Protein AF-A0A1J1H9B0-F1 (afdb_monomer)

pLDDT: mean 75.21, std 21.39, range [29.62, 98.44]

Radius of gyration: 71.8 Å; Cα contacts (8 Å, |Δi|>4): 19; chains: 1; bounding box: 186×81×230 Å

Organism: Plasmodium relictum (NCBI:txid85471)

Foldseek 3Di:
DDDDDDDPPPPVPPVVVVVVVVVVVVVVVVVVVVVVVVVVVVVVVVVVVVVVVVVVVVVVVVVVVVVVVVVVVVVVVVVVVVVVVVVVVVVVVVVVVVVVVVVVVVVVVVVVVVVVVVVVVVVVVVVVVVVVVVVVVVVVVVVVVVVVVVVVVVVVVVVVVVVVVVVVVVVVVVVVVVVVVPPDDDDDDDDDDDDDDDDPPPVVVVVVVVVVVVVVVVVVVVVVVVVVVVVVVVVVVVVVVVVVVVVVVVVVVVVVVVVVVVVVVVVVVVVVVVVVVVVVLVVLLVVCCVPVVVVLPDPVPVVDDSVRVSVVVSVVVPDPVVVVVCCCPVVVPDPPDDDDDDDDDDDDDDDDDDDDDDDDDD

Mean predicted aligned error: 23.8 Å

Sequence (362 aa):
MIIEEEEKKNIANVENETLSCRNMINETLLNDNLDKLKENNDNVQKCFESLNNTIENMNIHINSILKDNEEKYILAFNTYMYDVQKEIRILKKILKEERIKELKDEKMKKLQKELKWYINECLRLDKISQYLKKEAEKWKRNSELMKNHMLFLEKKLSKTFEKVIEKQYIKKEEEKKTIEYKSKDNKKDISNEKKDVEKIEKEDEKKVENKLKDKEKKDNLYNKMNLKINDLEKKLKKQININSSLQERLTKHYIEKSKYEKLFIDCSKQIKKDIEKQKMINDKERYIEKNFSLLLNESELSYFTKEDKKKLLITFFSSTDLIEHMKNNIFNKEKMSFDINNKNSYTRINYQRKSDISPFIL

Secondary structure (DSSP, 8-state):
------SSSSSSSHHHHHHHHHHHHHHHHHHHHHHHHHHHHHHHHHHHHHHHHHHHHHHHHHHHHHHHHHHHHHHHHHHHHHHHHHHHHHHHHHHHHHHHHHHHHHHHHHHHHHHHHHHHHHHHHHHHHHHHHHHHHHHHHHHHHHHHHHHHHHHHHHHHHHHHHHHHHHHHHHHHHHHHTTSS-----------------SSHHHHHHHHHHHHHHHHHHHHHHHHHHHHHHHHHHHHHHHHHHHHHHHHHHHHHHHHHHHHHHHHHHHHHHHHHHHHHHHHHHHHHHHHSHHHHT-GGGTTS-HHHHHHHHHHHHH-HHHHHHHHHHHSSS-----------------------------

Structure (mmCIF, N/CA/C/O backbone):
data_AF-A0A1J1H9B0-F1
#
_entry.id   AF-A0A1J1H9B0-F1
#
loop_
_atom_site.group_PDB
_atom_site.id
_atom_site.type_symbol
_atom_site.label_atom_id
_atom_site.label_alt_id
_atom_site.label_comp_id
_atom_site.label_asym_id
_atom_site.label_entity_id
_atom_site.label_seq_id
_atom_site.pdbx_PDB_ins_code
_atom_site.Cartn_x
_atom_site.Cartn_y
_atom_site.Cartn_z
_atom_site.occupancy
_atom_site.B_iso_or_equiv
_atom_site.auth_seq_id
_atom_site.auth_comp_id
_atom_site.auth_asym_id
_atom_site.auth_atom_id
_atom_site.pdbx_PDB_model_num
ATOM 1 N N . MET A 1 1 ? -107.208 15.805 132.206 1.00 35.53 1 MET A N 1
ATOM 2 C CA . MET A 1 1 ? -107.896 14.804 131.370 1.00 35.53 1 MET A CA 1
ATOM 3 C C . MET A 1 1 ? -107.885 15.360 129.949 1.00 35.53 1 MET A C 1
ATOM 5 O O . MET A 1 1 ? -108.656 16.272 129.714 1.00 35.53 1 MET A O 1
ATOM 9 N N . ILE A 1 2 ? -106.937 14.871 129.123 1.00 43.50 2 ILE A N 1
ATOM 10 C CA . ILE A 1 2 ? -106.845 14.881 127.636 1.00 43.50 2 ILE A CA 1
ATOM 11 C C . ILE A 1 2 ? -106.946 16.287 126.983 1.00 43.50 2 ILE A C 1
ATOM 13 O O . ILE A 1 2 ? -107.957 16.954 127.130 1.00 43.50 2 ILE A O 1
ATOM 17 N N . ILE A 1 3 ? -105.924 16.853 126.325 1.00 42.19 3 ILE A N 1
ATOM 18 C CA . ILE A 1 3 ? -105.387 16.480 125.000 1.00 42.19 3 ILE A CA 1
ATOM 19 C C . ILE A 1 3 ? -103.911 16.926 124.893 1.00 42.19 3 ILE A C 1
ATOM 21 O O . ILE A 1 3 ? -103.597 18.108 125.035 1.00 42.19 3 ILE A O 1
ATOM 25 N N . GLU A 1 4 ? -103.035 15.956 124.627 1.00 46.28 4 GLU A N 1
ATOM 26 C CA . GLU A 1 4 ? -101.715 16.108 124.007 1.00 46.28 4 GLU A CA 1
ATOM 27 C C . GLU A 1 4 ? -101.855 15.956 122.470 1.00 46.28 4 GLU A C 1
ATOM 29 O O . GLU A 1 4 ? -102.829 15.383 121.988 1.00 46.28 4 GLU A O 1
ATOM 34 N N . GLU A 1 5 ? -100.805 16.347 121.734 1.00 49.09 5 GLU A N 1
ATOM 35 C CA . GLU A 1 5 ? -100.208 15.481 120.692 1.00 49.09 5 GLU A CA 1
ATOM 36 C C . GLU A 1 5 ? -100.484 15.620 119.169 1.00 49.09 5 GLU A C 1
ATOM 38 O O . GLU A 1 5 ? -100.362 14.617 118.475 1.00 49.09 5 GLU A O 1
ATOM 43 N N . GLU A 1 6 ? -100.673 16.807 118.556 1.00 47.72 6 GLU A N 1
ATOM 44 C CA . GLU A 1 6 ? -100.730 16.853 117.060 1.00 47.72 6 GLU A CA 1
ATOM 45 C C . GLU A 1 6 ? -99.860 17.851 116.263 1.00 47.72 6 GLU A C 1
ATOM 47 O O . GLU A 1 6 ? -99.828 17.751 115.039 1.00 47.72 6 GLU A O 1
ATOM 52 N N . GLU A 1 7 ? -99.026 18.717 116.850 1.00 47.69 7 GLU A N 1
ATOM 53 C CA . GLU A 1 7 ? -98.305 19.728 116.031 1.00 47.69 7 GLU A CA 1
ATOM 54 C C . GLU A 1 7 ? -96.816 19.462 115.719 1.00 47.69 7 GLU A C 1
ATOM 56 O O . GLU A 1 7 ? -96.161 20.282 115.078 1.00 47.69 7 GLU A O 1
ATOM 61 N N . LYS A 1 8 ? -96.243 18.303 116.077 1.00 51.00 8 LYS A N 1
ATOM 62 C CA . LYS A 1 8 ? -94.803 18.020 115.844 1.00 51.00 8 LYS A CA 1
ATOM 63 C C . LYS A 1 8 ? -94.464 17.114 114.651 1.00 51.00 8 LYS A C 1
ATOM 65 O O . LYS A 1 8 ? -93.325 16.667 114.546 1.00 51.00 8 LYS A O 1
ATOM 70 N N . LYS A 1 9 ? -95.395 16.863 113.723 1.00 50.28 9 LYS A N 1
ATOM 71 C CA . LYS A 1 9 ? -95.159 15.949 112.580 1.00 50.28 9 LYS A CA 1
ATOM 72 C C . LYS A 1 9 ? -94.925 16.592 111.208 1.00 50.28 9 LYS A C 1
ATOM 74 O O . LYS A 1 9 ? -94.525 15.875 110.300 1.00 50.28 9 LYS A O 1
ATOM 79 N N . ASN A 1 10 ? -95.077 17.908 111.045 1.00 45.88 10 ASN A N 1
ATOM 80 C CA . ASN A 1 10 ? -95.050 18.532 109.708 1.00 45.88 10 ASN A CA 1
ATOM 81 C C . ASN A 1 10 ? -93.790 19.336 109.341 1.00 45.88 10 ASN A C 1
ATOM 83 O O . ASN A 1 10 ? -93.739 19.893 108.250 1.00 45.88 10 ASN A O 1
ATOM 87 N N . ILE A 1 11 ? -92.749 19.368 110.181 1.00 48.91 11 ILE A N 1
ATOM 88 C CA . ILE A 1 11 ? -91.502 20.104 109.867 1.00 48.91 11 ILE A CA 1
ATOM 89 C C . ILE A 1 11 ? -90.377 19.172 109.365 1.00 48.91 11 ILE A C 1
ATOM 91 O O . ILE A 1 11 ? -89.456 19.623 108.696 1.00 48.91 11 ILE A O 1
ATOM 95 N N . ALA A 1 12 ? -90.481 17.853 109.560 1.00 46.62 12 ALA A N 1
ATOM 96 C CA . ALA A 1 12 ? -89.438 16.900 109.149 1.00 46.62 12 ALA A CA 1
ATOM 97 C C . ALA A 1 12 ? -89.504 16.443 107.671 1.00 46.62 12 ALA A C 1
ATOM 99 O O . ALA A 1 12 ? -88.605 15.738 107.216 1.00 46.62 12 ALA A O 1
ATOM 100 N N . ASN A 1 13 ? -90.537 16.830 106.911 1.00 46.66 13 ASN A N 1
ATOM 101 C CA . ASN A 1 13 ? -90.728 16.358 105.529 1.00 46.66 13 ASN A CA 1
ATOM 102 C C . ASN A 1 13 ? -90.267 17.336 104.433 1.00 46.66 13 ASN A C 1
ATOM 104 O O . ASN A 1 13 ? -90.126 16.917 103.291 1.00 46.66 13 ASN A O 1
ATOM 108 N N . VAL A 1 14 ? -89.982 18.605 104.745 1.00 50.03 14 VAL A N 1
ATOM 109 C CA . VAL A 1 14 ? -89.624 19.612 103.718 1.00 50.03 14 VAL A CA 1
ATOM 110 C C . VAL A 1 14 ? -88.104 19.707 103.479 1.00 50.03 14 VAL A C 1
ATOM 112 O O . VAL A 1 14 ? -87.658 20.033 102.377 1.00 50.03 14 VAL A O 1
ATOM 115 N N . GLU A 1 15 ? -87.278 19.344 104.463 1.00 48.69 15 GLU A N 1
ATOM 116 C CA . GLU A 1 15 ? -85.810 19.352 104.315 1.00 48.69 15 GLU A CA 1
ATOM 117 C C . GLU A 1 15 ? -85.267 18.112 103.575 1.00 48.69 15 GLU A C 1
ATOM 119 O O . GLU A 1 15 ? -84.218 18.181 102.937 1.00 48.69 15 GLU A O 1
ATOM 124 N N . ASN A 1 16 ? -86.004 16.995 103.564 1.00 48.97 16 ASN A N 1
ATOM 125 C CA . ASN A 1 16 ? -85.558 15.760 102.904 1.00 48.97 16 ASN A CA 1
ATOM 126 C C . ASN A 1 16 ? -85.844 15.725 101.390 1.00 48.97 16 ASN A C 1
ATOM 128 O O . ASN A 1 16 ? -85.074 15.125 100.638 1.00 48.97 16 ASN A O 1
ATOM 132 N N . GLU A 1 17 ? -86.883 16.410 100.904 1.00 47.84 17 GLU A N 1
ATOM 133 C CA . GLU A 1 17 ? -87.171 16.491 99.460 1.00 47.84 17 GLU A CA 1
ATOM 134 C C . GLU A 1 17 ? -86.257 17.495 98.735 1.00 47.84 17 GLU A C 1
ATOM 136 O O . GLU A 1 17 ? -85.864 17.281 97.586 1.00 47.84 17 GLU A O 1
ATOM 141 N N . THR A 1 18 ? -85.822 18.558 99.420 1.00 47.72 18 THR A N 1
ATOM 142 C CA . THR A 1 18 ? -84.914 19.567 98.847 1.00 47.72 18 THR A CA 1
ATOM 143 C C . THR A 1 18 ? -83.454 19.101 98.773 1.00 47.72 18 THR A C 1
ATOM 145 O O . THR A 1 18 ? -82.727 19.532 97.874 1.00 47.72 18 THR A O 1
ATOM 148 N N . LEU A 1 19 ? -83.023 18.170 99.633 1.00 49.56 19 LEU A N 1
ATOM 149 C CA . LEU A 1 19 ? -81.716 17.502 99.528 1.00 49.56 19 LEU A CA 1
ATOM 150 C C . LEU A 1 19 ? -81.695 16.367 98.488 1.00 49.56 19 LEU A C 1
ATOM 152 O O . LEU A 1 19 ? -80.672 16.161 97.836 1.00 49.56 19 LEU A O 1
ATOM 156 N N . SER A 1 20 ? -82.815 15.672 98.273 1.00 47.12 20 SER A N 1
ATOM 157 C CA . SER A 1 20 ? -82.909 14.583 97.288 1.00 47.12 20 SER A CA 1
ATOM 158 C C . SER A 1 20 ? -82.844 15.096 95.839 1.00 47.12 20 SER A C 1
ATOM 160 O O . SER A 1 20 ? -82.040 14.615 95.038 1.00 47.12 20 SER A O 1
ATOM 162 N N . CYS A 1 21 ? -83.586 16.162 95.520 1.00 45.78 21 CYS A N 1
ATOM 163 C CA . CYS A 1 21 ? -83.588 16.753 94.177 1.00 45.78 21 CYS A CA 1
ATOM 164 C C . CYS A 1 21 ? -82.265 17.458 93.820 1.00 45.78 21 CYS A C 1
ATOM 166 O O . CYS A 1 21 ? -81.874 17.494 92.655 1.00 45.78 21 CYS A O 1
ATOM 168 N N . ARG A 1 22 ? -81.535 17.994 94.809 1.00 46.97 22 ARG A N 1
ATOM 169 C CA . ARG A 1 22 ? -80.250 18.683 94.586 1.00 46.97 22 ARG A CA 1
ATOM 170 C C . ARG A 1 22 ? -79.092 17.710 94.339 1.00 46.97 22 ARG A C 1
ATOM 172 O O . ARG A 1 22 ? -78.179 18.041 93.586 1.00 46.97 22 ARG A O 1
ATOM 179 N N . ASN A 1 23 ? -79.154 16.510 94.913 1.00 52.06 23 ASN A N 1
ATOM 180 C CA . ASN A 1 23 ? -78.160 15.460 94.686 1.00 52.06 23 ASN A CA 1
ATOM 181 C C . ASN A 1 23 ? -78.341 14.780 93.319 1.00 52.06 23 ASN A C 1
ATOM 183 O O . ASN A 1 23 ? -77.349 14.571 92.626 1.00 52.06 23 ASN A O 1
ATOM 187 N N . MET A 1 24 ? -79.584 14.558 92.870 1.00 52.78 24 MET A N 1
ATOM 188 C CA . MET A 1 24 ? -79.844 13.997 91.536 1.00 52.78 24 MET A CA 1
ATOM 189 C C . MET A 1 24 ? -79.425 14.930 90.392 1.00 52.78 24 MET A C 1
ATOM 191 O O . MET A 1 24 ? -78.823 14.467 89.428 1.00 52.78 24 MET A O 1
ATOM 195 N N . ILE A 1 25 ? -79.670 16.243 90.506 1.00 55.28 25 ILE A N 1
ATOM 196 C CA . ILE A 1 25 ? -79.270 17.219 89.473 1.00 55.28 25 ILE A CA 1
ATOM 197 C C . ILE A 1 25 ? -77.739 17.291 89.347 1.00 55.28 25 ILE A C 1
ATOM 199 O O . ILE A 1 25 ? -77.213 17.343 88.234 1.00 55.28 25 ILE A O 1
ATOM 203 N N . ASN A 1 26 ? -77.017 17.243 90.470 1.00 54.66 26 ASN A N 1
ATOM 204 C CA . ASN A 1 26 ? -75.555 17.284 90.476 1.00 54.66 26 ASN A CA 1
ATOM 205 C C . ASN A 1 26 ? -74.923 15.994 89.925 1.00 54.66 26 ASN A C 1
ATOM 207 O O . ASN A 1 26 ? -73.924 16.090 89.218 1.00 54.66 26 ASN A O 1
ATOM 211 N N . GLU A 1 27 ? -75.506 14.816 90.173 1.00 56.44 27 GLU A N 1
ATOM 212 C CA . GLU A 1 27 ? -75.049 13.548 89.578 1.00 56.44 27 GLU A CA 1
ATOM 213 C C . GLU A 1 27 ? -75.302 13.481 88.066 1.00 56.44 27 GLU A C 1
ATOM 215 O O . GLU A 1 27 ? -74.411 13.068 87.325 1.00 56.44 27 GLU A O 1
ATOM 220 N N . THR A 1 28 ? -76.456 13.951 87.575 1.00 58.38 28 THR A N 1
ATOM 221 C CA . THR A 1 28 ? -76.720 14.020 86.124 1.00 58.38 28 THR A CA 1
ATOM 222 C C . THR A 1 28 ? -75.813 15.021 85.411 1.00 58.38 28 THR A C 1
ATOM 224 O O . THR A 1 28 ? -75.298 14.721 84.338 1.00 58.38 28 THR A O 1
ATOM 227 N N . LEU A 1 29 ? -75.541 16.183 86.020 1.00 57.56 29 LEU A N 1
ATOM 228 C CA . LEU A 1 29 ? -74.645 17.186 85.439 1.00 57.56 29 LEU A CA 1
ATOM 229 C C . LEU A 1 29 ? -73.176 16.727 85.475 1.00 57.56 29 LEU A C 1
ATOM 231 O O . LEU A 1 29 ? -72.400 17.066 84.584 1.00 57.56 29 LEU A O 1
ATOM 235 N N . LEU A 1 30 ? -72.777 15.957 86.493 1.00 58.28 30 LEU A N 1
ATOM 236 C CA . LEU A 1 30 ? -71.458 15.323 86.558 1.00 58.28 30 LEU A CA 1
ATOM 237 C C . LEU A 1 30 ? -71.315 14.207 85.520 1.00 58.28 30 LEU A C 1
ATOM 239 O O . LEU A 1 30 ? -70.280 14.162 84.864 1.00 58.28 30 LEU A O 1
ATOM 243 N N . ASN A 1 31 ? -72.338 13.371 85.315 1.00 60.00 31 ASN A N 1
ATOM 244 C CA . ASN A 1 31 ? -72.320 12.319 84.292 1.00 60.00 31 ASN A CA 1
ATOM 245 C C . ASN A 1 31 ? -72.290 12.880 82.864 1.00 60.00 31 ASN A C 1
ATOM 247 O O . ASN A 1 31 ? -71.448 12.454 82.081 1.00 60.00 31 ASN A O 1
ATOM 251 N N . ASP A 1 32 ? -73.099 13.895 82.542 1.00 60.62 32 ASP A N 1
ATOM 252 C CA . ASP A 1 32 ? -73.071 14.541 81.218 1.00 60.62 32 ASP A CA 1
ATOM 253 C C . ASP A 1 32 ? -71.724 15.228 80.929 1.00 60.62 32 ASP A C 1
ATOM 255 O O . ASP A 1 32 ? -71.251 15.261 79.790 1.00 60.62 32 ASP A O 1
ATOM 259 N N . ASN A 1 33 ? -71.073 15.781 81.959 1.00 63.44 33 ASN A N 1
ATOM 260 C CA . ASN A 1 33 ? -69.726 16.336 81.829 1.00 63.44 33 ASN A CA 1
ATOM 261 C C . ASN A 1 33 ? -68.655 15.241 81.718 1.00 63.44 33 ASN A C 1
ATOM 263 O O . ASN A 1 33 ? -67.678 15.430 80.993 1.00 63.44 33 ASN A O 1
ATOM 267 N N . LEU A 1 34 ? -68.833 14.103 82.394 1.00 64.00 34 LEU A N 1
ATOM 268 C CA . LEU A 1 34 ? -67.929 12.954 82.333 1.00 64.00 34 LEU A CA 1
ATOM 269 C C . LEU A 1 34 ? -67.988 12.262 80.965 1.00 64.00 34 LEU A C 1
ATOM 271 O O . LEU A 1 34 ? -66.949 11.877 80.433 1.00 64.00 34 LEU A O 1
ATOM 275 N N . ASP A 1 35 ? -69.175 12.153 80.371 1.00 66.94 35 ASP A N 1
ATOM 276 C CA . ASP A 1 35 ? -69.364 11.548 79.053 1.00 66.94 35 ASP A CA 1
ATOM 277 C C . ASP A 1 35 ? -68.879 12.472 77.925 1.00 66.94 35 ASP A C 1
ATOM 279 O O . ASP A 1 35 ? -68.196 12.005 77.015 1.00 66.94 35 ASP A O 1
ATOM 283 N N . LYS A 1 36 ? -69.054 13.797 78.044 1.00 71.12 36 LYS A N 1
ATOM 284 C CA . LYS A 1 36 ? -68.384 14.770 77.154 1.00 71.12 36 LYS A CA 1
ATOM 285 C C . LYS A 1 36 ? -66.861 14.757 77.297 1.00 71.12 36 LYS A C 1
ATOM 287 O O . LYS A 1 36 ? -66.147 14.929 76.311 1.00 71.12 36 LYS A O 1
ATOM 292 N N . LEU A 1 37 ? -66.340 14.570 78.512 1.00 65.88 37 LEU A N 1
ATOM 293 C CA . LEU A 1 37 ? -64.903 14.404 78.752 1.00 65.88 37 LEU A CA 1
ATOM 294 C C . LEU A 1 37 ? -64.373 13.124 78.101 1.00 65.88 37 LEU A C 1
ATOM 296 O O . LEU A 1 37 ? -63.295 13.168 77.516 1.00 65.88 37 LEU A O 1
ATOM 300 N N . LYS A 1 38 ? -65.127 12.020 78.149 1.00 71.69 38 LYS A N 1
ATOM 301 C CA . LYS A 1 38 ? -64.785 10.772 77.452 1.00 71.69 38 LYS A CA 1
ATOM 302 C C . LYS A 1 38 ? -64.837 10.923 75.935 1.00 71.69 38 LYS A C 1
ATOM 304 O O . LYS A 1 38 ? -63.863 10.563 75.294 1.00 71.69 38 LYS A O 1
ATOM 309 N N . GLU A 1 39 ? -65.880 11.529 75.365 1.00 72.06 39 GLU A N 1
ATOM 310 C CA . GLU A 1 39 ? -65.947 11.790 73.916 1.00 72.06 39 GLU A CA 1
ATOM 311 C C . GLU A 1 39 ? -64.808 12.696 73.435 1.00 72.06 39 GLU A C 1
ATOM 313 O O . GLU A 1 39 ? -64.211 12.457 72.385 1.00 72.06 39 GLU A O 1
ATOM 318 N N . ASN A 1 40 ? -64.464 13.727 74.211 1.00 74.44 40 ASN A N 1
ATOM 319 C CA . ASN A 1 40 ? -63.318 14.579 73.909 1.00 74.44 40 ASN A CA 1
ATOM 320 C C . ASN A 1 40 ? -62.002 13.802 74.003 1.00 74.44 40 ASN A C 1
ATOM 322 O O . ASN A 1 40 ? -61.131 13.987 73.158 1.00 74.44 40 ASN A O 1
ATOM 326 N N . ASN A 1 41 ? -61.865 12.914 74.987 1.00 76.69 41 ASN A N 1
ATOM 327 C CA . ASN A 1 41 ? -60.685 12.071 75.136 1.00 76.69 41 ASN A CA 1
ATOM 328 C C . ASN A 1 41 ? -60.573 11.040 73.998 1.00 76.69 41 ASN A C 1
ATOM 330 O O . ASN A 1 41 ? -59.496 10.865 73.443 1.00 76.69 41 ASN A O 1
ATOM 334 N N . ASP A 1 42 ? -61.683 10.447 73.562 1.00 78.31 42 ASP A N 1
ATOM 335 C CA . ASP A 1 42 ? -61.742 9.527 72.421 1.00 78.31 42 ASP A CA 1
ATOM 336 C C . ASP A 1 42 ? -61.444 10.240 71.095 1.00 78.31 42 ASP A C 1
ATOM 338 O O . ASP A 1 42 ? -60.786 9.688 70.213 1.00 78.31 42 ASP A O 1
ATOM 342 N N . ASN A 1 43 ? -61.887 11.490 70.941 1.00 81.50 43 ASN A N 1
ATOM 343 C CA . ASN A 1 43 ? -61.543 12.318 69.784 1.00 81.50 43 ASN A CA 1
ATOM 344 C C . ASN A 1 43 ? -60.062 12.708 69.784 1.00 81.50 43 ASN A C 1
ATOM 346 O O . ASN A 1 43 ? -59.427 12.691 68.730 1.00 81.50 43 ASN A O 1
ATOM 350 N N . VAL A 1 44 ? -59.491 13.012 70.954 1.00 81.38 44 VAL A N 1
ATOM 351 C CA . VAL A 1 44 ? -58.047 13.232 71.109 1.00 81.38 44 VAL A CA 1
ATOM 352 C C . VAL A 1 44 ? -57.281 11.952 70.779 1.00 81.38 44 VAL A C 1
ATOM 354 O O . VAL A 1 44 ? -56.326 12.021 70.010 1.00 81.38 44 VAL A O 1
ATOM 357 N N . GLN A 1 45 ? -57.734 10.792 71.256 1.00 82.62 45 GLN A N 1
ATOM 358 C CA . GLN A 1 45 ? -57.133 9.488 70.977 1.00 82.62 45 GLN A CA 1
ATOM 359 C C . GLN A 1 45 ? -57.159 9.161 69.475 1.00 82.62 45 GLN A C 1
ATOM 361 O O . GLN A 1 45 ? -56.126 8.815 68.910 1.00 82.62 45 GLN A O 1
ATOM 366 N N . LYS A 1 46 ? -58.294 9.368 68.794 1.00 85.00 46 LYS A N 1
ATOM 367 C CA . LYS A 1 46 ? -58.421 9.198 67.333 1.00 85.00 46 LYS A CA 1
ATOM 368 C C . LYS A 1 46 ? -57.551 10.177 66.550 1.00 85.00 46 LYS A C 1
ATOM 370 O O . LYS A 1 46 ? -56.958 9.800 65.541 1.00 85.00 46 LYS A O 1
ATOM 375 N N . CYS A 1 47 ? -57.456 11.432 66.993 1.00 82.19 47 CYS A N 1
ATOM 376 C CA . CYS A 1 47 ? -56.528 12.404 66.411 1.00 82.19 47 CYS A CA 1
ATOM 377 C C . CYS A 1 47 ? -55.073 11.962 66.595 1.00 82.19 47 CYS A C 1
ATOM 379 O O . CYS A 1 47 ? -54.278 12.100 65.668 1.00 82.19 47 CYS A O 1
ATOM 381 N N . PHE A 1 48 ? -54.732 11.399 67.754 1.00 82.31 48 PHE A N 1
ATOM 382 C CA . PHE A 1 48 ? -53.396 10.889 68.046 1.00 82.31 48 PHE A CA 1
ATOM 383 C C . PHE A 1 48 ? -53.064 9.644 67.214 1.00 82.31 48 PHE A C 1
ATOM 385 O O . PHE A 1 48 ? -51.973 9.548 66.662 1.00 82.31 48 PHE A O 1
ATOM 392 N N . GLU A 1 49 ? -54.015 8.725 67.048 1.00 86.81 49 GLU A N 1
ATOM 393 C CA . GLU A 1 49 ? -53.897 7.557 66.168 1.00 86.81 49 GLU A CA 1
ATOM 394 C C . GLU A 1 49 ? -53.789 7.960 64.699 1.00 86.81 49 GLU A C 1
ATOM 396 O O . GLU A 1 49 ? -52.949 7.431 63.978 1.00 86.81 49 GLU A O 1
ATOM 401 N N . SER A 1 50 ? -54.581 8.933 64.248 1.00 85.12 50 SER A N 1
ATOM 402 C CA . SER A 1 50 ? -54.490 9.475 62.890 1.00 85.12 50 SER A CA 1
ATOM 403 C C . SER A 1 50 ? -53.138 10.149 62.649 1.00 85.12 50 SER A C 1
ATOM 405 O O . SER A 1 50 ? -52.503 9.913 61.621 1.00 85.12 50 SER A O 1
ATOM 407 N N . LEU A 1 51 ? -52.643 10.927 63.616 1.00 86.94 51 LEU A N 1
ATOM 408 C CA . LEU A 1 51 ? -51.321 11.544 63.550 1.00 86.94 51 LEU A CA 1
ATOM 409 C C . LEU A 1 51 ? -50.213 10.486 63.522 1.00 86.94 51 LEU A C 1
ATOM 411 O O . LEU A 1 51 ? -49.349 10.558 62.654 1.00 86.94 51 LEU A O 1
ATOM 415 N N . ASN A 1 52 ? -50.258 9.484 64.401 1.00 87.12 52 ASN A N 1
ATOM 416 C CA . ASN A 1 52 ? -49.283 8.392 64.412 1.00 87.12 52 ASN A CA 1
ATOM 417 C C . ASN A 1 52 ? -49.315 7.584 63.114 1.00 87.12 52 ASN A C 1
ATOM 419 O O . ASN A 1 52 ? -48.261 7.354 62.530 1.00 87.12 52 ASN A O 1
ATOM 423 N N . ASN A 1 53 ? -50.499 7.255 62.594 1.00 88.19 53 ASN A N 1
ATOM 424 C CA . ASN A 1 53 ? -50.642 6.609 61.289 1.00 88.19 53 ASN A CA 1
ATOM 425 C C . ASN A 1 53 ? -50.075 7.483 60.166 1.00 88.19 53 ASN A C 1
ATOM 427 O O . ASN A 1 53 ? -49.447 6.980 59.239 1.00 88.19 53 ASN A O 1
ATOM 431 N N . THR A 1 54 ? -50.266 8.801 60.231 1.00 87.19 54 THR A N 1
ATOM 432 C CA . THR A 1 54 ? -49.713 9.728 59.236 1.00 87.19 54 THR A CA 1
ATOM 433 C C . THR A 1 54 ? -48.188 9.801 59.336 1.00 87.19 54 THR A C 1
ATOM 435 O O . THR A 1 54 ? -47.516 9.769 58.310 1.00 87.19 54 THR A O 1
ATOM 438 N N . ILE A 1 55 ? -47.631 9.837 60.549 1.00 88.25 55 ILE A N 1
ATOM 439 C CA . ILE A 1 55 ? -46.183 9.828 60.804 1.00 88.25 55 ILE A CA 1
ATOM 440 C C . ILE A 1 55 ? -45.554 8.517 60.313 1.00 88.25 55 ILE A C 1
ATOM 442 O O . ILE A 1 55 ? -44.520 8.535 59.642 1.00 88.25 55 ILE A O 1
ATOM 446 N N . GLU A 1 56 ? -46.188 7.381 60.591 1.00 84.69 56 GLU A N 1
ATOM 447 C CA . GLU A 1 56 ? -45.708 6.065 60.170 1.00 84.69 56 GLU A CA 1
ATOM 448 C C . GLU A 1 56 ? -45.777 5.910 58.639 1.00 84.69 56 GLU A C 1
ATOM 450 O O . GLU A 1 56 ? -44.796 5.517 57.999 1.00 84.69 56 GLU A O 1
ATOM 455 N N . ASN A 1 57 ? -46.873 6.362 58.020 1.00 91.25 57 ASN A N 1
ATOM 456 C CA . ASN A 1 57 ? -47.035 6.375 56.564 1.00 91.25 57 ASN A CA 1
ATOM 457 C C . ASN A 1 57 ? -46.093 7.360 55.857 1.00 91.25 57 ASN A C 1
ATOM 459 O O . ASN A 1 57 ? -45.637 7.077 54.748 1.00 91.25 57 ASN A O 1
ATOM 463 N N . MET A 1 58 ? -45.761 8.498 56.476 1.00 91.81 58 MET A N 1
ATOM 464 C CA . MET A 1 58 ? -44.800 9.457 55.919 1.00 91.81 58 MET A CA 1
ATOM 465 C C . MET A 1 58 ? -43.432 8.817 55.715 1.00 91.81 58 MET A C 1
ATOM 467 O O . MET A 1 58 ? -42.811 9.016 54.673 1.00 91.81 58 MET A O 1
ATOM 471 N N . ASN A 1 59 ? -42.974 8.016 56.674 1.00 88.31 59 ASN A N 1
ATOM 472 C CA . ASN A 1 59 ? -41.663 7.385 56.584 1.00 88.31 59 ASN A CA 1
ATOM 473 C C . ASN A 1 59 ? -41.620 6.345 55.449 1.00 88.31 59 ASN A C 1
ATOM 475 O O . ASN A 1 59 ? -40.654 6.273 54.687 1.00 88.31 59 ASN A O 1
ATOM 479 N N . ILE A 1 60 ? -42.708 5.590 55.269 1.00 90.56 60 ILE A N 1
ATOM 480 C CA . ILE A 1 60 ? -42.873 4.660 54.142 1.00 90.56 60 ILE A CA 1
ATOM 481 C C . ILE A 1 60 ? -42.898 5.424 52.812 1.00 90.56 60 ILE A C 1
ATOM 483 O O . ILE A 1 60 ? -42.216 5.036 51.864 1.00 90.56 60 ILE A O 1
ATOM 487 N N . HIS A 1 61 ? -43.635 6.535 52.739 1.00 92.44 61 HIS A N 1
ATOM 488 C CA . HIS A 1 61 ? -43.745 7.334 51.523 1.00 92.44 61 HIS A CA 1
ATOM 489 C C . HIS A 1 61 ? -42.415 7.992 51.129 1.00 92.44 61 HIS A C 1
ATOM 491 O O . HIS A 1 61 ? -42.035 7.938 49.961 1.00 92.44 61 HIS A O 1
ATOM 497 N N . ILE A 1 62 ? -41.669 8.542 52.094 1.00 92.44 62 ILE A N 1
ATOM 498 C CA . ILE A 1 62 ? -40.333 9.114 51.865 1.00 92.44 62 ILE A CA 1
ATOM 499 C C . ILE A 1 62 ? -39.378 8.040 51.344 1.00 92.44 62 ILE A C 1
ATOM 501 O O . ILE A 1 62 ? -38.700 8.264 50.342 1.00 92.44 62 ILE A O 1
ATOM 505 N N . ASN A 1 63 ? -39.359 6.858 51.964 1.00 93.00 63 ASN A N 1
ATOM 506 C CA . ASN A 1 63 ? -38.521 5.752 51.503 1.00 93.00 63 ASN A CA 1
ATOM 507 C C . ASN A 1 63 ? -38.921 5.267 50.102 1.00 93.00 63 ASN A C 1
ATOM 509 O O . ASN A 1 63 ? -38.048 4.979 49.286 1.00 93.00 63 ASN A O 1
ATOM 513 N N . SER A 1 64 ? -40.221 5.237 49.790 1.00 95.12 64 SER A N 1
ATOM 514 C CA . SER A 1 64 ? -40.711 4.927 48.442 1.00 95.12 64 SER A CA 1
ATOM 515 C C . SER A 1 64 ? -40.239 5.962 47.420 1.00 95.12 64 SER A C 1
ATOM 517 O O . SER A 1 64 ? -39.713 5.589 46.378 1.00 95.12 64 SER A O 1
ATOM 519 N N . ILE A 1 65 ? -40.361 7.257 47.725 1.00 94.88 65 ILE A N 1
ATOM 520 C CA . ILE A 1 65 ? -39.911 8.339 46.838 1.00 94.88 65 ILE A CA 1
ATOM 521 C C . ILE A 1 65 ? -38.396 8.281 46.627 1.00 94.88 65 ILE A C 1
ATOM 523 O O . ILE A 1 65 ? -37.922 8.477 45.508 1.00 94.88 65 ILE A O 1
ATOM 527 N N . LEU A 1 66 ? -37.619 8.032 47.684 1.00 95.56 66 LEU A N 1
ATOM 528 C CA . LEU A 1 66 ? -36.165 7.907 47.586 1.00 95.56 66 LEU A CA 1
ATOM 529 C C . LEU A 1 66 ? -35.775 6.746 46.676 1.00 95.56 66 LEU A C 1
ATOM 531 O O . LEU A 1 66 ? -34.947 6.936 45.786 1.00 95.56 66 LEU A O 1
ATOM 535 N N . LYS A 1 67 ? -36.421 5.591 46.846 1.00 96.19 67 LYS A N 1
ATOM 536 C CA . LYS A 1 67 ? -36.192 4.420 46.004 1.00 96.19 67 LYS A CA 1
ATOM 537 C C . LYS A 1 67 ? -36.561 4.687 44.542 1.00 96.19 67 LYS A C 1
ATOM 539 O O . LYS A 1 67 ? -35.753 4.428 43.658 1.00 96.19 67 LYS A O 1
ATOM 544 N N . ASP A 1 68 ? -37.723 5.286 44.285 1.00 96.25 68 ASP A N 1
ATOM 545 C CA . ASP A 1 68 ? -38.155 5.642 42.927 1.00 96.25 68 ASP A CA 1
ATOM 546 C C . ASP A 1 68 ? -37.195 6.639 42.262 1.00 96.25 68 ASP A C 1
ATOM 548 O O . ASP A 1 68 ? -36.936 6.574 41.058 1.00 96.25 68 ASP A O 1
ATOM 552 N N . ASN A 1 69 ? -36.665 7.591 43.033 1.00 95.81 69 ASN A N 1
ATOM 553 C CA . ASN A 1 69 ? -35.679 8.542 42.536 1.00 95.81 69 ASN A CA 1
ATOM 554 C C . ASN A 1 69 ? -34.347 7.856 42.232 1.00 95.81 69 ASN A C 1
ATOM 556 O O . ASN A 1 69 ? -33.784 8.091 41.165 1.00 95.81 69 ASN A O 1
ATOM 560 N N . GLU A 1 70 ? -33.859 6.995 43.124 1.00 95.94 70 GLU A N 1
ATOM 561 C CA . GLU A 1 70 ? -32.647 6.205 42.903 1.00 95.94 70 GLU A CA 1
ATOM 562 C C . GLU A 1 70 ? -32.770 5.354 41.632 1.00 95.94 70 GLU A C 1
ATOM 564 O O . GLU A 1 70 ? -31.899 5.414 40.762 1.00 95.94 70 GLU A O 1
ATOM 569 N N . GLU A 1 71 ? -33.892 4.654 41.456 1.00 96.56 71 GLU A N 1
ATOM 570 C CA . GLU A 1 71 ? -34.167 3.857 40.259 1.00 96.56 71 GLU A CA 1
ATOM 571 C C . GLU A 1 71 ? -34.165 4.714 38.983 1.00 96.56 71 GLU A C 1
ATOM 573 O O . GLU A 1 71 ? -33.549 4.335 37.981 1.00 96.56 71 GLU A O 1
ATOM 578 N N . LYS A 1 72 ? -34.772 5.909 39.013 1.00 96.44 72 LYS A N 1
ATOM 579 C CA . LYS A 1 72 ? -34.747 6.852 37.879 1.00 96.44 72 LYS A CA 1
ATOM 580 C C . LYS A 1 72 ? -33.337 7.344 37.560 1.00 96.44 72 LYS A C 1
ATOM 582 O O . LYS A 1 72 ? -32.977 7.407 36.382 1.00 96.44 72 LYS A O 1
ATOM 587 N N . TYR A 1 73 ? -32.531 7.674 38.570 1.00 97.19 73 TYR A N 1
ATOM 588 C CA . TYR A 1 73 ? -31.144 8.099 38.366 1.00 97.19 73 TYR A CA 1
ATOM 589 C C . TYR A 1 73 ? -30.293 6.975 37.780 1.00 97.19 73 TYR A C 1
ATOM 591 O O . TYR A 1 73 ? -29.560 7.202 36.816 1.00 97.19 73 TYR A O 1
ATOM 599 N N . ILE A 1 74 ? -30.431 5.757 38.308 1.00 97.06 74 ILE A N 1
ATOM 600 C CA . ILE A 1 74 ? -29.731 4.579 37.793 1.00 97.06 74 ILE A CA 1
ATOM 601 C C . ILE A 1 74 ? -30.140 4.316 36.341 1.00 97.06 74 ILE A C 1
ATOM 603 O O . ILE A 1 74 ? -29.280 4.068 35.497 1.00 97.06 74 ILE A O 1
ATOM 607 N N . LEU A 1 75 ? -31.429 4.418 36.011 1.00 97.25 75 LEU A N 1
ATOM 608 C CA . LEU A 1 75 ? -31.914 4.217 34.647 1.00 97.25 75 LEU A CA 1
ATOM 609 C C . LEU A 1 75 ? -31.385 5.280 33.674 1.00 97.25 75 LEU A C 1
ATOM 611 O O . LEU A 1 75 ? -30.921 4.937 32.583 1.00 97.25 75 LEU A O 1
ATOM 615 N N . ALA A 1 76 ? -31.414 6.557 34.062 1.00 97.69 76 ALA A N 1
ATOM 616 C CA . ALA A 1 76 ? -30.884 7.652 33.253 1.00 97.69 76 ALA A CA 1
ATOM 617 C C . ALA A 1 76 ? -29.375 7.491 33.016 1.00 97.69 76 ALA A C 1
ATOM 619 O O . ALA A 1 76 ? -28.905 7.607 31.882 1.00 97.69 76 ALA A O 1
ATOM 620 N N . PHE A 1 77 ? -28.627 7.141 34.065 1.00 97.81 77 PHE A N 1
ATOM 621 C CA . PHE A 1 77 ? -27.198 6.865 33.968 1.00 97.81 77 PHE A CA 1
ATOM 622 C C . PHE A 1 77 ? -26.910 5.667 33.059 1.00 97.81 77 PHE A C 1
ATOM 624 O O . PHE A 1 77 ? -26.074 5.764 32.165 1.00 97.81 77 PHE A O 1
ATOM 631 N N . ASN A 1 78 ? -27.624 4.554 33.233 1.00 97.38 78 ASN A N 1
ATOM 632 C CA . ASN A 1 78 ? -27.448 3.362 32.406 1.00 97.38 78 ASN A CA 1
ATOM 633 C C . ASN A 1 78 ? -27.757 3.639 30.930 1.00 97.38 7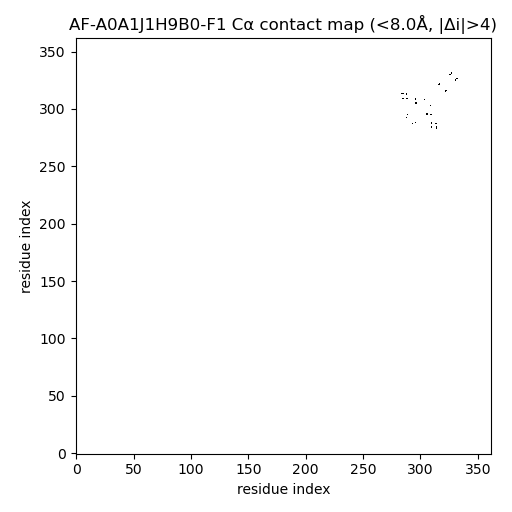8 ASN A C 1
ATOM 635 O O . ASN A 1 78 ? -27.030 3.166 30.056 1.00 97.38 78 ASN A O 1
ATOM 639 N N . THR A 1 79 ? -28.788 4.439 30.651 1.00 97.31 79 THR A N 1
ATOM 640 C CA . THR A 1 79 ? -29.139 4.867 29.289 1.00 97.31 79 THR A CA 1
ATOM 641 C C . THR A 1 79 ? -28.018 5.708 28.680 1.00 97.31 79 THR A C 1
ATOM 643 O O . THR A 1 79 ? -27.507 5.373 27.613 1.00 97.31 79 THR A O 1
ATOM 646 N N . TYR A 1 80 ? -27.548 6.729 29.401 1.00 97.94 80 TYR A N 1
ATOM 647 C CA . TYR A 1 80 ? -26.431 7.562 28.956 1.00 97.94 80 TYR A CA 1
ATOM 648 C C . TYR A 1 80 ? -25.153 6.744 28.724 1.00 97.94 80 TYR A C 1
ATOM 650 O O . TYR A 1 80 ? -24.482 6.886 27.704 1.00 97.94 80 TYR A O 1
ATOM 658 N N . MET A 1 81 ? -24.826 5.827 29.635 1.00 97.00 81 MET A N 1
ATOM 659 C CA . MET A 1 81 ? -23.661 4.958 29.493 1.00 97.00 81 MET A CA 1
ATOM 660 C C . MET A 1 81 ? -23.774 4.027 28.287 1.00 97.00 81 MET A C 1
ATOM 662 O O . MET A 1 81 ? -22.765 3.760 27.631 1.00 97.00 81 MET A O 1
ATOM 666 N N . TYR A 1 82 ? -24.975 3.545 27.968 1.00 97.69 82 TYR A N 1
ATOM 667 C CA . TYR A 1 82 ? -25.202 2.763 26.758 1.00 97.69 82 TYR A CA 1
ATOM 668 C C . TYR A 1 82 ? -24.936 3.591 25.495 1.00 97.69 82 TYR A C 1
ATOM 670 O O . TYR A 1 82 ? -24.253 3.112 24.583 1.00 97.69 82 TYR A O 1
ATOM 678 N N . ASP A 1 83 ? -25.399 4.840 25.462 1.00 96.81 83 ASP A N 1
ATOM 679 C CA . ASP A 1 83 ? -25.152 5.757 24.348 1.00 96.81 83 ASP A CA 1
ATOM 680 C C . ASP A 1 83 ? -23.659 6.064 24.194 1.00 96.81 83 ASP A C 1
ATOM 682 O O . ASP A 1 83 ? -23.105 5.880 23.108 1.00 96.81 83 ASP A O 1
ATOM 686 N N . VAL A 1 84 ? -22.959 6.372 25.290 1.00 98.12 84 VAL A N 1
ATOM 687 C CA . VAL A 1 84 ? -21.497 6.559 25.290 1.00 98.12 84 VAL A CA 1
ATOM 688 C C . VAL A 1 84 ? -20.780 5.309 24.769 1.00 98.12 84 VAL A C 1
ATOM 690 O O . VAL A 1 84 ? -19.881 5.388 23.927 1.00 98.12 84 VAL A O 1
ATOM 693 N N . GLN A 1 85 ? -21.176 4.115 25.216 1.00 97.75 85 GLN A N 1
ATOM 694 C CA . GLN A 1 85 ? -20.592 2.864 24.726 1.00 97.75 85 GLN A CA 1
ATOM 695 C C . GLN A 1 85 ? -20.855 2.646 23.230 1.00 97.75 85 GLN A C 1
ATOM 697 O O . GLN A 1 85 ? -19.978 2.143 22.512 1.00 97.75 85 GLN A O 1
ATOM 702 N N . LYS A 1 86 ? -22.045 3.011 22.744 1.00 97.69 86 LYS A N 1
ATOM 703 C CA . LYS A 1 86 ? -22.419 2.941 21.329 1.00 97.69 86 LYS A CA 1
ATOM 704 C C . LYS A 1 86 ? -21.580 3.909 20.496 1.00 97.69 86 LYS A C 1
ATOM 706 O O . LYS A 1 86 ? -21.013 3.480 19.489 1.00 97.69 86 LYS A O 1
ATOM 711 N N . GLU A 1 87 ? -21.421 5.152 20.937 1.00 96.94 87 GLU A N 1
ATOM 712 C CA . GLU A 1 87 ? -20.573 6.158 20.289 1.00 96.94 87 GLU A CA 1
ATOM 713 C C . GLU A 1 87 ? -19.110 5.718 20.228 1.00 96.94 87 GLU A C 1
ATOM 715 O O . GLU A 1 87 ? -18.511 5.722 19.153 1.00 96.94 87 GLU A O 1
ATOM 720 N N . ILE A 1 88 ? -18.549 5.215 21.334 1.00 97.12 88 ILE A N 1
ATOM 721 C CA . ILE A 1 88 ? -17.186 4.661 21.361 1.00 97.12 88 ILE A CA 1
ATOM 722 C C . ILE A 1 88 ? -17.037 3.528 20.338 1.00 97.12 88 ILE A C 1
ATOM 724 O O . ILE A 1 88 ? -16.000 3.406 19.679 1.00 97.12 88 ILE A O 1
ATOM 728 N N . ARG A 1 89 ? -18.054 2.671 20.186 1.00 97.06 89 ARG A N 1
ATOM 729 C CA . ARG A 1 89 ? -18.027 1.563 19.221 1.00 97.06 89 ARG A CA 1
ATOM 730 C C . ARG A 1 89 ? -18.043 2.078 17.777 1.00 97.06 89 ARG A C 1
ATOM 732 O O . ARG A 1 89 ? -17.295 1.549 16.951 1.00 97.06 89 ARG A O 1
ATOM 739 N N . ILE A 1 90 ? -18.831 3.115 17.490 1.00 96.56 90 ILE A N 1
ATOM 740 C CA . ILE A 1 90 ? -18.881 3.783 16.180 1.00 96.56 90 ILE A CA 1
ATOM 741 C C . ILE A 1 90 ? -17.547 4.477 15.879 1.00 96.56 90 ILE A C 1
ATOM 743 O O . ILE A 1 90 ? -16.952 4.213 14.837 1.00 96.56 90 ILE A O 1
ATOM 747 N N . LEU A 1 91 ? -17.013 5.269 16.811 1.00 96.44 91 LEU A N 1
ATOM 748 C CA . LEU A 1 91 ? -15.720 5.948 16.667 1.00 96.44 91 LEU A CA 1
ATOM 749 C C . LEU A 1 91 ? -14.578 4.957 16.426 1.00 96.44 91 LEU A C 1
ATOM 751 O O . LEU A 1 91 ? -13.749 5.163 15.544 1.00 96.44 91 LEU A O 1
ATOM 755 N N . LYS A 1 92 ? -14.561 3.822 17.139 1.00 97.38 92 LYS A N 1
ATOM 756 C CA . LYS A 1 92 ? -13.591 2.741 16.890 1.00 97.38 92 LYS A CA 1
ATOM 757 C C . LYS A 1 92 ? -13.715 2.151 15.485 1.00 97.38 92 LYS A C 1
ATOM 759 O O . LYS A 1 92 ? -12.702 1.737 14.922 1.00 97.38 92 LYS A O 1
ATOM 764 N N . LYS A 1 93 ? -14.928 2.061 14.932 1.00 96.75 93 LYS A N 1
ATOM 765 C CA . LYS A 1 93 ? -15.152 1.583 13.561 1.00 96.75 93 LYS A CA 1
ATOM 766 C C . LYS A 1 93 ? -14.621 2.597 12.545 1.00 96.75 93 LYS A C 1
ATOM 768 O O . LYS A 1 93 ? -13.817 2.209 11.704 1.00 96.75 93 LYS A O 1
ATOM 773 N N . ILE A 1 94 ? -14.965 3.875 12.709 1.00 96.62 94 ILE A N 1
ATOM 774 C CA . ILE A 1 94 ? -14.473 4.976 11.866 1.00 96.62 94 ILE A CA 1
ATOM 775 C C . ILE A 1 94 ? -12.939 5.036 11.895 1.00 96.62 94 ILE A C 1
ATOM 777 O O . ILE A 1 94 ? -12.303 5.074 10.850 1.00 96.62 94 ILE A O 1
ATOM 781 N N . LEU A 1 95 ? -12.322 4.933 13.076 1.00 96.25 95 LEU A N 1
ATOM 782 C CA . LEU A 1 95 ? -10.862 4.915 13.224 1.00 96.25 95 LEU A CA 1
ATOM 783 C C . LEU A 1 95 ? -10.206 3.758 12.446 1.00 96.25 95 LEU A C 1
ATOM 785 O O . LEU A 1 95 ? -9.152 3.928 11.835 1.00 96.25 95 LEU A O 1
ATOM 789 N N . LYS A 1 96 ? -10.806 2.560 12.469 1.00 95.38 96 LYS A N 1
ATOM 790 C CA . LYS A 1 96 ? -10.303 1.411 11.696 1.00 95.38 96 LYS A CA 1
ATOM 791 C C . LYS A 1 96 ? -10.436 1.645 10.193 1.00 95.38 96 LYS A C 1
ATOM 793 O O . LYS A 1 96 ? -9.517 1.301 9.455 1.00 95.38 96 LYS A O 1
ATOM 798 N N . GLU A 1 97 ? -11.560 2.202 9.754 1.00 95.56 97 GLU A N 1
ATOM 799 C CA . GLU A 1 97 ? -11.812 2.521 8.347 1.00 95.56 97 GLU A CA 1
ATOM 800 C C . GLU A 1 97 ? -10.829 3.577 7.830 1.00 95.56 97 GLU A C 1
ATOM 802 O O . GLU A 1 97 ? -10.204 3.355 6.792 1.00 95.56 97 GLU A O 1
ATOM 807 N N . GLU A 1 98 ? -10.598 4.652 8.588 1.00 94.69 98 GLU A N 1
ATOM 808 C CA . GLU A 1 98 ? -9.648 5.702 8.206 1.00 94.69 98 GLU A CA 1
ATOM 809 C C . GLU A 1 98 ? -8.213 5.164 8.152 1.00 94.69 98 GLU A C 1
ATOM 811 O O . GLU A 1 98 ? -7.500 5.399 7.182 1.00 94.69 98 GLU A O 1
ATOM 816 N N . ARG A 1 99 ? -7.810 4.311 9.104 1.00 93.12 99 ARG A N 1
ATOM 817 C CA . ARG A 1 99 ? -6.491 3.657 9.067 1.00 93.12 99 ARG A CA 1
ATOM 818 C C . ARG A 1 99 ? -6.302 2.777 7.827 1.00 93.12 99 ARG A C 1
ATOM 820 O O . ARG A 1 99 ? -5.222 2.731 7.243 1.00 93.12 99 ARG A O 1
ATOM 827 N N . ILE A 1 100 ? -7.341 2.043 7.421 1.00 94.12 100 ILE A N 1
ATOM 828 C CA . ILE A 1 100 ? -7.303 1.231 6.193 1.00 94.12 100 ILE A CA 1
ATOM 829 C C . ILE A 1 100 ? -7.193 2.137 4.963 1.00 94.12 100 ILE A C 1
ATOM 831 O O . ILE A 1 100 ? -6.484 1.799 4.013 1.00 94.12 100 ILE A O 1
ATOM 835 N N . LYS A 1 101 ? -7.893 3.272 4.968 1.00 95.56 101 LYS A N 1
ATOM 836 C CA . LYS A 1 101 ? -7.859 4.260 3.892 1.00 95.56 101 LYS A CA 1
ATOM 837 C C . LYS A 1 101 ? -6.479 4.910 3.763 1.00 95.56 101 LYS A C 1
ATOM 839 O O . LYS A 1 101 ? -5.935 4.895 2.666 1.00 95.56 101 LYS A O 1
ATOM 844 N N . GLU A 1 102 ? -5.851 5.316 4.864 1.00 93.50 102 GLU A N 1
ATOM 845 C CA . GLU A 1 102 ? -4.472 5.828 4.873 1.00 93.50 102 GLU A CA 1
ATOM 846 C C . GLU A 1 102 ? -3.482 4.830 4.255 1.00 93.50 102 GLU A C 1
ATOM 848 O O . GLU A 1 102 ? -2.697 5.190 3.377 1.00 93.50 102 GLU A O 1
ATOM 853 N N . LEU A 1 103 ? -3.560 3.549 4.633 1.00 93.75 103 LEU A N 1
ATOM 854 C CA . LEU A 1 103 ? -2.698 2.505 4.064 1.00 93.75 103 LEU A CA 1
ATOM 855 C C . LEU A 1 103 ? -2.910 2.325 2.552 1.00 93.75 103 LEU A C 1
ATOM 857 O O . LEU A 1 103 ? -1.952 2.096 1.803 1.00 93.75 103 LEU A O 1
ATOM 861 N N . LYS A 1 104 ? -4.160 2.420 2.081 1.00 94.94 104 LYS A N 1
ATOM 862 C CA . LYS A 1 104 ? -4.478 2.378 0.646 1.00 94.94 104 LYS A CA 1
ATOM 863 C C . LYS A 1 104 ? -3.931 3.607 -0.077 1.00 94.94 104 LYS A C 1
ATOM 865 O O . LYS A 1 104 ? -3.331 3.448 -1.139 1.00 94.94 104 LYS A O 1
ATOM 870 N N . ASP A 1 105 ? -4.071 4.792 0.506 1.00 95.50 105 ASP A N 1
ATOM 871 C CA . ASP A 1 105 ? -3.582 6.047 -0.065 1.00 95.50 105 ASP A CA 1
ATOM 872 C C . ASP A 1 105 ? -2.051 6.084 -0.132 1.00 95.50 105 ASP A C 1
ATOM 874 O O . ASP A 1 105 ? -1.479 6.532 -1.127 1.00 95.50 105 ASP A O 1
ATOM 878 N N . GLU A 1 106 ? -1.352 5.546 0.868 1.00 95.38 106 GLU A N 1
ATOM 879 C CA . GLU A 1 106 ? 0.100 5.367 0.814 1.00 95.38 106 GLU A CA 1
ATOM 880 C C . GLU A 1 106 ? 0.525 4.422 -0.313 1.00 95.38 106 GLU A C 1
ATOM 882 O O . GLU A 1 106 ? 1.469 4.720 -1.055 1.00 95.38 106 GLU A O 1
ATOM 887 N N . LYS A 1 107 ? -0.173 3.289 -0.473 1.00 95.75 107 LYS A N 1
ATOM 888 C CA . LYS A 1 107 ? 0.083 2.355 -1.576 1.00 95.75 107 LYS A CA 1
ATOM 889 C C . LYS A 1 107 ? -0.180 3.021 -2.928 1.00 95.75 107 LYS A C 1
ATOM 891 O O . LYS A 1 107 ? 0.643 2.891 -3.832 1.00 95.75 107 LYS A O 1
ATOM 896 N N . MET A 1 108 ? -1.267 3.779 -3.049 1.00 96.06 108 MET A N 1
ATOM 897 C CA . MET A 1 108 ? -1.591 4.554 -4.247 1.00 96.06 108 MET A CA 1
ATOM 898 C C . MET A 1 108 ? -0.491 5.577 -4.558 1.00 96.06 108 MET A C 1
ATOM 900 O O . MET A 1 108 ? -0.021 5.645 -5.691 1.00 96.06 108 MET A O 1
ATOM 904 N N . LYS A 1 109 ? 0.002 6.317 -3.557 1.00 96.81 109 LYS A N 1
ATOM 905 C CA . LYS A 1 109 ? 1.115 7.268 -3.724 1.00 96.81 109 LYS A CA 1
ATOM 906 C C . LYS A 1 109 ? 2.399 6.584 -4.201 1.00 96.81 109 LYS A C 1
ATOM 908 O O . LYS A 1 109 ? 3.103 7.149 -5.037 1.00 96.81 109 LYS A O 1
ATOM 913 N N . LYS A 1 110 ? 2.723 5.388 -3.693 1.00 96.62 110 LYS A N 1
ATOM 914 C CA . LYS A 1 110 ? 3.881 4.598 -4.159 1.00 96.62 110 LYS A CA 1
ATOM 915 C C . LYS A 1 110 ? 3.715 4.185 -5.623 1.00 96.62 110 LYS A C 1
ATOM 917 O O . LYS A 1 110 ? 4.585 4.501 -6.429 1.00 96.62 110 LYS A O 1
ATOM 922 N N . LEU A 1 111 ? 2.566 3.611 -5.980 1.00 97.44 111 LEU A N 1
ATOM 923 C CA . LEU A 1 111 ? 2.255 3.216 -7.359 1.00 97.44 111 LEU A CA 1
ATOM 924 C C . LEU A 1 111 ? 2.271 4.408 -8.324 1.00 97.44 111 LEU A C 1
ATOM 926 O O . LEU A 1 111 ? 2.797 4.309 -9.426 1.00 97.44 111 LEU A O 1
ATOM 930 N N . GLN A 1 112 ? 1.763 5.570 -7.913 1.00 96.50 112 GLN A N 1
ATOM 931 C CA . GLN A 1 112 ? 1.830 6.788 -8.723 1.00 96.50 112 GLN A CA 1
ATOM 932 C C . GLN A 1 112 ? 3.269 7.275 -8.938 1.00 96.50 112 GLN A C 1
ATOM 934 O O . GLN A 1 112 ? 3.591 7.769 -10.020 1.00 96.50 112 GLN A O 1
ATOM 939 N N . LYS A 1 113 ? 4.144 7.156 -7.929 1.00 97.31 113 LYS A N 1
ATOM 940 C CA . LYS A 1 113 ? 5.572 7.477 -8.076 1.00 97.31 113 LYS A CA 1
ATOM 941 C C . LYS A 1 113 ? 6.260 6.511 -9.039 1.00 97.31 113 LYS A C 1
ATOM 943 O O . LYS A 1 113 ? 6.999 6.973 -9.903 1.00 97.31 113 LYS A O 1
ATOM 948 N N . GLU A 1 114 ? 5.984 5.214 -8.926 1.00 96.88 114 GLU A N 1
ATOM 949 C CA . GLU A 1 114 ? 6.494 4.188 -9.845 1.00 96.88 114 GLU A CA 1
ATOM 950 C C . GLU A 1 114 ? 6.009 4.437 -11.277 1.00 96.88 114 GLU A C 1
ATOM 952 O O . GLU A 1 114 ? 6.819 4.480 -12.196 1.00 96.88 114 GLU A O 1
ATOM 957 N N . LEU A 1 115 ? 4.718 4.718 -11.472 1.00 97.25 115 LEU A N 1
ATOM 958 C CA . LEU A 1 115 ? 4.158 5.051 -12.783 1.00 97.25 115 LEU A CA 1
ATOM 959 C C . LEU A 1 115 ? 4.838 6.280 -13.398 1.00 97.25 115 LEU A C 1
ATOM 961 O O . LEU A 1 115 ? 5.247 6.244 -14.557 1.00 97.25 115 LEU A O 1
ATOM 965 N N . LYS A 1 116 ? 5.003 7.362 -12.626 1.00 98.00 116 LYS A N 1
ATOM 966 C CA . LYS A 1 116 ? 5.727 8.559 -13.088 1.00 98.00 116 LYS A CA 1
ATOM 967 C C . LYS A 1 116 ? 7.175 8.239 -13.453 1.00 98.00 116 LYS A C 1
ATOM 969 O O . LYS A 1 116 ? 7.686 8.777 -14.433 1.00 98.00 116 LYS A O 1
ATOM 974 N N . TRP A 1 117 ? 7.826 7.369 -12.685 1.00 98.44 117 TRP A N 1
ATOM 975 C CA . TRP A 1 117 ? 9.175 6.908 -12.989 1.00 98.44 117 TRP A CA 1
ATOM 976 C C . TRP A 1 117 ? 9.218 6.124 -14.306 1.00 98.44 117 TRP A C 1
ATOM 978 O 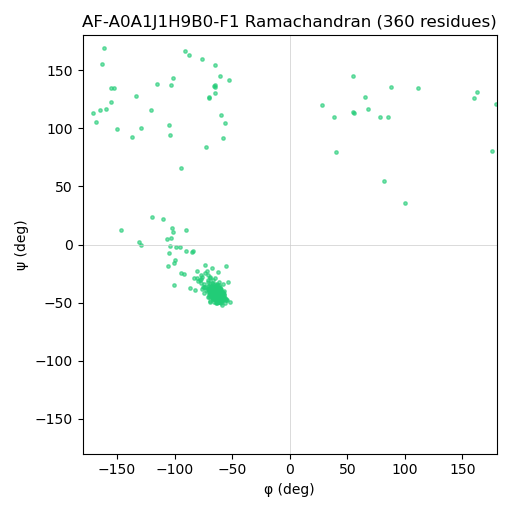O . TRP A 1 117 ? 10.029 6.461 -15.163 1.00 98.44 117 TRP A O 1
ATOM 988 N N . TYR A 1 118 ? 8.303 5.172 -14.523 1.00 98.25 118 TYR A N 1
ATOM 989 C CA . TYR A 1 118 ? 8.215 4.415 -15.776 1.00 98.25 118 TYR A CA 1
ATOM 990 C C . TYR A 1 118 ? 7.956 5.317 -16.980 1.00 98.25 118 TYR A C 1
ATOM 992 O O . TYR A 1 118 ? 8.628 5.175 -17.995 1.00 98.25 118 TYR A O 1
ATOM 1000 N N . ILE A 1 119 ? 7.043 6.286 -16.867 1.00 98.19 119 ILE A N 1
ATOM 1001 C CA . ILE A 1 119 ? 6.779 7.255 -17.940 1.00 98.19 119 ILE A CA 1
ATOM 1002 C C . ILE A 1 119 ? 8.054 8.037 -18.278 1.00 98.19 119 ILE A C 1
ATOM 1004 O O . ILE A 1 119 ? 8.428 8.136 -19.447 1.00 98.19 119 ILE A O 1
ATOM 1008 N N . ASN A 1 120 ? 8.749 8.560 -17.266 1.00 98.19 120 ASN A N 1
ATOM 1009 C CA . ASN A 1 120 ? 9.999 9.291 -17.475 1.00 98.19 120 ASN A CA 1
ATOM 1010 C C . ASN A 1 120 ? 11.084 8.412 -18.102 1.00 98.19 120 ASN A C 1
ATOM 1012 O O . ASN A 1 120 ? 11.825 8.877 -18.968 1.00 98.19 120 ASN A O 1
ATOM 1016 N N . GLU A 1 121 ? 11.164 7.148 -17.696 1.00 97.38 121 GLU A N 1
ATOM 1017 C CA . GLU A 1 121 ? 12.127 6.198 -18.236 1.00 97.38 121 GLU A CA 1
ATOM 1018 C C . GLU A 1 121 ? 11.805 5.832 -19.690 1.00 97.38 121 GLU A C 1
ATOM 1020 O O . GLU A 1 121 ? 12.699 5.851 -20.534 1.00 97.38 121 GLU A O 1
ATOM 1025 N N . CYS A 1 122 ? 10.533 5.620 -20.033 1.00 97.88 122 CYS A N 1
ATOM 1026 C CA . CYS A 1 122 ? 10.092 5.443 -21.415 1.00 97.88 122 CYS A CA 1
ATOM 1027 C C . CYS A 1 122 ? 10.435 6.664 -22.279 1.00 97.88 122 CYS A C 1
ATOM 1029 O O . CYS A 1 122 ? 10.968 6.500 -23.373 1.00 97.88 122 CYS A O 1
ATOM 1031 N N . LEU A 1 123 ? 10.211 7.886 -21.784 1.00 97.75 123 LEU A N 1
ATOM 1032 C CA . LEU A 1 123 ? 10.586 9.115 -22.497 1.00 97.75 123 LEU A CA 1
ATOM 1033 C C . LEU A 1 123 ? 12.106 9.246 -22.673 1.00 97.75 123 LEU A C 1
ATOM 1035 O O . LEU A 1 123 ? 12.580 9.737 -23.699 1.00 97.75 123 LEU A O 1
ATOM 1039 N N . ARG A 1 124 ? 12.893 8.821 -21.680 1.00 98.06 124 ARG A N 1
ATOM 1040 C CA . ARG A 1 124 ? 14.358 8.801 -21.765 1.00 98.06 124 ARG A CA 1
ATOM 1041 C C . ARG A 1 124 ? 14.834 7.790 -22.809 1.00 98.06 124 ARG A C 1
ATOM 1043 O O . ARG A 1 124 ? 15.694 8.123 -23.624 1.00 98.06 124 ARG A O 1
ATOM 1050 N N . LEU A 1 125 ? 14.271 6.584 -22.796 1.00 97.81 125 LEU A N 1
ATOM 1051 C CA . LEU A 1 125 ? 14.578 5.526 -23.757 1.00 97.81 125 LEU A CA 1
ATOM 1052 C C . LEU A 1 125 ? 14.158 5.909 -25.178 1.00 97.81 125 LEU A C 1
ATOM 1054 O O . LEU A 1 125 ? 14.925 5.673 -26.106 1.00 97.81 125 LEU A O 1
ATOM 1058 N N . ASP A 1 126 ? 13.009 6.563 -25.353 1.00 98.12 126 ASP A N 1
ATOM 1059 C CA . ASP A 1 126 ? 12.561 7.055 -26.657 1.00 98.12 126 ASP A CA 1
ATOM 1060 C C . ASP A 1 126 ? 13.548 8.077 -27.241 1.00 98.12 126 ASP A C 1
ATOM 1062 O O . ASP A 1 126 ? 13.990 7.939 -28.381 1.00 98.12 126 ASP A O 1
ATOM 1066 N N . LYS A 1 127 ? 14.024 9.035 -26.433 1.00 97.81 127 LYS A N 1
ATOM 1067 C CA . LYS A 1 127 ? 15.070 9.985 -26.861 1.00 97.81 127 LYS A CA 1
ATOM 1068 C C . LYS A 1 127 ? 16.348 9.278 -27.322 1.00 97.81 127 LYS A C 1
ATOM 1070 O O . LYS A 1 127 ? 16.927 9.661 -28.340 1.00 97.81 127 LYS A O 1
ATOM 1075 N N . ILE A 1 128 ? 16.788 8.250 -26.592 1.00 97.75 128 ILE A N 1
ATOM 1076 C CA . ILE A 1 128 ? 17.976 7.460 -26.954 1.00 97.75 128 ILE A CA 1
ATOM 1077 C C . ILE A 1 128 ? 17.727 6.675 -28.246 1.00 97.75 128 ILE A C 1
ATOM 1079 O O . ILE A 1 128 ? 18.565 6.694 -29.144 1.00 97.75 128 ILE A O 1
ATOM 1083 N N . SER A 1 129 ? 16.566 6.035 -28.374 1.00 97.69 129 SER A N 1
ATOM 1084 C CA . SER A 1 129 ? 16.166 5.292 -29.570 1.00 97.69 129 SER A CA 1
ATOM 1085 C C . SER A 1 129 ? 16.139 6.191 -30.810 1.00 97.69 129 SER A C 1
ATOM 1087 O O . SER A 1 129 ? 16.734 5.864 -31.837 1.00 97.69 129 SER A O 1
ATOM 1089 N N . GLN A 1 130 ? 15.545 7.383 -30.703 1.00 98.12 130 GLN A N 1
ATOM 1090 C CA . GLN A 1 130 ? 15.533 8.372 -31.781 1.00 98.12 130 GLN A CA 1
ATOM 1091 C C . GLN A 1 130 ? 16.941 8.846 -32.159 1.00 98.12 130 GLN A C 1
ATOM 1093 O O . GLN A 1 130 ? 17.232 9.021 -33.345 1.00 98.12 130 GLN A O 1
ATOM 1098 N N . TYR A 1 131 ? 17.824 9.051 -31.178 1.00 97.88 131 TYR A N 1
ATOM 1099 C CA . TYR A 1 131 ? 19.223 9.397 -31.430 1.00 97.88 131 TYR A CA 1
ATOM 1100 C C . TYR A 1 131 ? 19.944 8.283 -32.206 1.00 97.88 131 TYR A C 1
ATOM 1102 O O . TYR A 1 131 ? 20.527 8.550 -33.258 1.00 97.88 131 TYR A O 1
ATOM 1110 N N . LEU A 1 132 ? 19.828 7.032 -31.750 1.00 97.44 132 LEU A N 1
ATOM 1111 C CA . LEU A 1 132 ? 20.436 5.875 -32.412 1.00 97.44 132 LEU A CA 1
ATOM 1112 C C . LEU A 1 132 ? 19.878 5.664 -33.820 1.00 97.44 132 LEU A C 1
ATOM 1114 O O . LEU A 1 132 ? 20.638 5.378 -34.741 1.00 97.44 132 LEU A O 1
ATOM 1118 N N . LYS A 1 133 ? 18.573 5.873 -34.025 1.00 98.12 133 LYS A N 1
ATOM 1119 C CA . LYS A 1 133 ? 17.953 5.818 -35.354 1.00 98.12 133 LYS A CA 1
ATOM 1120 C C . LYS A 1 133 ? 18.556 6.860 -36.296 1.00 98.12 133 LYS A C 1
ATOM 1122 O O . LYS A 1 133 ? 18.936 6.525 -37.416 1.00 98.12 133 LYS A O 1
ATOM 1127 N N . LYS A 1 134 ? 18.714 8.108 -35.839 1.00 98.12 134 LYS A N 1
ATOM 1128 C CA . LYS A 1 134 ? 19.368 9.170 -36.625 1.00 98.12 134 LYS A CA 1
ATOM 1129 C C . LYS A 1 134 ? 20.818 8.819 -36.953 1.00 98.12 134 LYS A C 1
ATOM 1131 O O . LYS A 1 134 ? 21.268 9.078 -38.067 1.00 98.12 134 LYS A O 1
ATOM 1136 N N . GLU A 1 135 ? 21.553 8.249 -36.005 1.00 97.31 135 GLU A N 1
ATOM 1137 C CA . GLU A 1 135 ? 22.939 7.833 -36.218 1.00 97.31 135 GLU A CA 1
ATOM 1138 C C . GLU A 1 135 ? 23.036 6.666 -37.213 1.00 97.31 135 GLU A C 1
ATOM 1140 O O . GLU A 1 135 ? 23.807 6.740 -38.169 1.00 97.31 135 GLU A O 1
ATOM 1145 N N . ALA A 1 136 ? 22.181 5.651 -37.084 1.00 97.06 136 ALA A N 1
ATOM 1146 C CA . ALA A 1 136 ? 22.086 4.542 -38.029 1.00 97.06 136 ALA A CA 1
ATOM 1147 C C . ALA A 1 136 ? 21.756 5.022 -39.451 1.00 97.06 136 ALA A C 1
ATOM 1149 O O . ALA A 1 136 ? 22.381 4.586 -40.417 1.00 97.06 136 ALA A O 1
ATOM 1150 N N . GLU A 1 137 ? 20.830 5.972 -39.600 1.00 97.62 137 GLU A N 1
ATOM 1151 C CA . GLU A 1 137 ? 20.531 6.566 -40.903 1.00 97.62 137 GLU A CA 1
ATOM 1152 C C . GLU A 1 137 ? 21.718 7.348 -41.486 1.00 97.62 137 GLU A C 1
ATOM 1154 O O . GLU A 1 137 ? 21.930 7.318 -42.699 1.00 97.62 137 GLU A O 1
ATOM 1159 N N . LYS A 1 138 ? 22.508 8.052 -40.662 1.00 97.69 138 LYS A N 1
ATOM 1160 C CA . LYS A 1 138 ? 23.738 8.721 -41.125 1.00 97.69 138 LYS A CA 1
ATOM 1161 C C . LYS A 1 138 ? 24.745 7.705 -41.659 1.00 97.69 138 LYS A C 1
ATOM 1163 O O . LYS A 1 138 ? 25.264 7.892 -42.758 1.00 97.69 138 LYS A O 1
ATOM 1168 N N . TRP A 1 139 ? 24.974 6.617 -40.925 1.00 97.19 139 TRP A N 1
ATOM 1169 C CA . TRP A 1 139 ? 25.868 5.543 -41.358 1.00 97.19 139 TRP A CA 1
ATOM 1170 C C . TRP A 1 139 ? 25.369 4.848 -42.622 1.00 97.19 139 TRP A C 1
ATOM 1172 O O . TRP A 1 139 ? 26.166 4.599 -43.524 1.00 97.19 139 TRP A O 1
ATOM 1182 N N . LYS A 1 140 ? 24.057 4.619 -42.739 1.00 98.00 140 LYS A N 1
ATOM 1183 C CA . LYS A 1 140 ? 23.441 4.070 -43.951 1.00 98.00 140 LYS A CA 1
ATOM 1184 C C . LYS A 1 140 ? 23.692 4.969 -45.164 1.00 98.00 140 LYS A C 1
ATOM 1186 O O . LYS A 1 140 ? 24.195 4.482 -46.171 1.00 98.00 140 LYS A O 1
ATOM 1191 N N . ARG A 1 141 ? 23.429 6.280 -45.052 1.00 97.38 141 ARG A N 1
ATOM 1192 C CA . ARG A 1 141 ? 23.701 7.249 -46.134 1.00 97.38 141 ARG A CA 1
ATOM 1193 C C . ARG A 1 141 ? 25.187 7.286 -46.509 1.00 97.38 141 ARG A C 1
ATOM 1195 O O . ARG A 1 141 ? 25.512 7.299 -47.690 1.00 97.38 141 ARG A O 1
ATOM 1202 N N . ASN A 1 142 ? 26.088 7.268 -45.524 1.00 97.12 142 ASN A N 1
ATOM 1203 C CA . ASN A 1 142 ? 27.533 7.255 -45.773 1.00 97.12 142 ASN A CA 1
ATOM 1204 C C . ASN A 1 142 ? 28.000 5.960 -46.463 1.00 97.12 142 ASN A C 1
ATOM 1206 O O . ASN A 1 142 ? 28.804 6.000 -47.391 1.00 97.12 142 ASN A O 1
ATOM 1210 N N . SER A 1 143 ? 27.477 4.810 -46.037 1.00 96.00 143 SER A N 1
ATOM 1211 C CA . SER A 1 143 ? 27.761 3.515 -46.660 1.00 96.00 143 SER A CA 1
ATOM 1212 C C . SER A 1 143 ? 27.275 3.472 -48.110 1.00 96.00 143 SER A C 1
ATOM 1214 O O . SER A 1 143 ? 28.010 3.033 -48.992 1.00 96.00 143 SER A O 1
ATOM 1216 N N . GLU A 1 144 ? 26.077 3.990 -48.378 1.00 96.81 144 GLU A N 1
ATOM 1217 C CA . GLU A 1 144 ? 25.509 4.065 -49.724 1.00 96.81 144 GLU A CA 1
ATOM 1218 C C . GLU A 1 144 ? 26.300 5.017 -50.631 1.00 96.81 144 GLU A C 1
ATOM 1220 O O . GLU A 1 144 ? 26.599 4.673 -51.773 1.00 96.81 144 GLU A O 1
ATOM 1225 N N . LEU A 1 145 ? 26.750 6.160 -50.103 1.00 97.19 145 LEU A N 1
ATOM 1226 C CA . LEU A 1 145 ? 27.668 7.059 -50.805 1.00 97.19 145 LEU A CA 1
ATOM 1227 C C . LEU A 1 145 ? 28.986 6.358 -51.167 1.00 97.19 145 LEU A C 1
ATOM 1229 O O . LEU A 1 145 ? 29.425 6.427 -52.314 1.00 97.19 145 LEU A O 1
ATOM 1233 N N . MET A 1 146 ? 29.596 5.642 -50.216 1.00 95.44 146 MET A N 1
ATOM 1234 C CA . MET A 1 146 ? 30.831 4.890 -50.458 1.00 95.44 146 MET A CA 1
ATOM 1235 C C . MET A 1 146 ? 30.626 3.785 -51.502 1.00 95.44 146 MET A C 1
ATOM 1237 O O . MET A 1 146 ? 31.454 3.618 -52.396 1.00 95.44 146 MET A O 1
ATOM 1241 N N . LYS A 1 147 ? 29.498 3.068 -51.442 1.00 96.69 147 LYS A N 1
ATOM 1242 C CA . LYS A 1 147 ? 29.127 2.053 -52.435 1.00 96.69 147 LYS A CA 1
ATOM 1243 C C . LYS A 1 147 ? 28.965 2.665 -53.828 1.00 96.69 147 LYS A C 1
ATOM 1245 O O . LYS A 1 147 ? 29.470 2.108 -54.797 1.00 96.69 147 LYS A O 1
ATOM 1250 N N . ASN A 1 148 ? 28.325 3.827 -53.934 1.00 96.25 148 ASN A N 1
ATOM 1251 C CA . ASN A 1 148 ? 28.185 4.543 -55.203 1.00 96.25 148 ASN A CA 1
ATOM 1252 C C . ASN A 1 148 ? 29.544 4.997 -55.758 1.00 96.25 148 ASN A C 1
ATOM 1254 O O . ASN A 1 148 ? 29.793 4.851 -56.954 1.00 96.25 148 ASN A O 1
ATOM 1258 N N . HIS A 1 149 ? 30.448 5.495 -54.906 1.00 97.00 149 HIS A N 1
ATOM 1259 C CA . HIS A 1 149 ? 31.818 5.833 -55.308 1.00 97.00 149 HIS A CA 1
ATOM 1260 C C . HIS A 1 149 ? 32.592 4.606 -55.805 1.00 97.00 149 HIS A C 1
ATOM 1262 O O . HIS A 1 149 ? 33.259 4.683 -56.836 1.00 97.00 149 HIS A O 1
ATOM 1268 N N . MET A 1 150 ? 32.477 3.475 -55.108 1.00 96.69 150 MET A N 1
ATOM 1269 C CA . MET A 1 150 ? 33.084 2.206 -55.514 1.00 96.69 150 MET A CA 1
ATOM 1270 C C . MET A 1 150 ? 32.577 1.769 -56.895 1.00 96.69 150 MET A C 1
ATOM 1272 O O . MET A 1 150 ? 33.384 1.579 -57.799 1.00 96.69 150 MET A O 1
ATOM 1276 N N . LEU A 1 151 ? 31.255 1.727 -57.097 1.00 96.06 151 LEU A N 1
ATOM 1277 C CA . LEU A 1 151 ? 30.639 1.374 -58.383 1.00 96.06 151 LEU A CA 1
ATOM 1278 C C . LEU A 1 151 ? 31.058 2.325 -59.515 1.00 96.06 151 LEU A C 1
ATOM 1280 O O . LEU A 1 151 ? 31.279 1.905 -60.652 1.00 96.06 151 LEU A O 1
ATOM 1284 N N . PHE A 1 152 ? 31.182 3.622 -59.224 1.00 96.44 152 PHE A N 1
ATOM 1285 C CA . PHE A 1 152 ? 31.670 4.599 -60.194 1.00 96.44 152 PHE A CA 1
ATOM 1286 C C . PHE A 1 152 ? 33.120 4.317 -60.611 1.00 96.44 152 PHE A C 1
ATOM 1288 O O . PHE A 1 152 ? 33.437 4.361 -61.803 1.00 96.44 152 PHE A O 1
ATOM 1295 N N . LEU A 1 153 ? 33.994 4.018 -59.646 1.00 95.81 153 LEU A N 1
ATOM 1296 C CA . LEU A 1 153 ? 35.392 3.680 -59.907 1.00 95.81 153 LEU A CA 1
ATOM 1297 C C . LEU A 1 153 ? 35.521 2.365 -60.669 1.00 95.81 153 LEU A C 1
ATOM 1299 O O . LEU A 1 153 ? 36.268 2.328 -61.641 1.00 95.81 153 LEU A O 1
ATOM 1303 N N . GLU A 1 154 ? 34.757 1.337 -60.301 1.00 94.56 154 GLU A N 1
ATOM 1304 C CA . GLU A 1 154 ? 34.681 0.074 -61.039 1.00 94.56 154 GLU A CA 1
ATOM 1305 C C . GLU A 1 154 ? 34.273 0.320 -62.492 1.00 94.56 154 GLU A C 1
ATOM 1307 O O . GLU A 1 154 ? 34.990 -0.069 -63.408 1.00 94.56 154 GLU A O 1
ATOM 1312 N N . LYS A 1 155 ? 33.198 1.082 -62.731 1.00 95.12 155 LYS A N 1
ATOM 1313 C CA . LYS A 1 155 ? 32.748 1.417 -64.091 1.00 95.12 155 LYS A CA 1
ATOM 1314 C C . LYS A 1 155 ? 33.798 2.201 -64.881 1.00 95.12 155 LYS A C 1
ATOM 1316 O O . LYS A 1 155 ? 33.950 1.993 -66.086 1.00 95.12 155 LYS A O 1
ATOM 1321 N N . LYS A 1 156 ? 34.517 3.127 -64.238 1.00 94.38 156 LYS A N 1
ATOM 1322 C CA . LYS A 1 156 ? 35.613 3.878 -64.872 1.00 94.38 156 LYS A CA 1
ATOM 1323 C C . LYS A 1 156 ? 36.788 2.958 -65.206 1.00 94.38 156 LYS A C 1
ATOM 1325 O O . LYS A 1 156 ? 37.341 3.073 -66.298 1.00 94.38 156 LYS A O 1
ATOM 1330 N N . LEU A 1 157 ? 37.131 2.053 -64.295 1.00 91.00 157 LEU A N 1
ATOM 1331 C CA . LEU A 1 157 ? 38.213 1.090 -64.437 1.00 91.00 157 LEU A CA 1
ATOM 1332 C C . LEU A 1 157 ? 37.919 0.088 -65.565 1.00 91.00 157 LEU A C 1
ATOM 1334 O O . LEU A 1 157 ? 38.762 -0.090 -66.444 1.00 91.00 157 LEU A O 1
ATOM 1338 N N . SER A 1 158 ? 36.706 -0.470 -65.623 1.00 92.88 158 SER A N 1
ATOM 1339 C CA . SER A 1 158 ? 36.250 -1.335 -66.721 1.00 92.88 158 SER A CA 1
ATOM 1340 C C . SER A 1 158 ? 36.381 -0.641 -68.076 1.00 92.88 158 SER A C 1
ATOM 1342 O O . SER A 1 158 ? 37.021 -1.181 -68.971 1.00 92.88 158 SER A O 1
ATOM 1344 N N . LYS A 1 159 ? 35.914 0.611 -68.199 1.00 93.31 159 LYS A N 1
ATOM 1345 C CA . LYS A 1 159 ? 36.074 1.401 -69.435 1.00 93.31 159 LYS A CA 1
ATOM 1346 C C . LYS A 1 159 ? 37.536 1.633 -69.820 1.00 93.31 159 LYS A C 1
ATOM 1348 O O . LYS A 1 159 ? 37.859 1.709 -71.002 1.00 93.31 159 LYS A O 1
ATOM 1353 N N . THR A 1 160 ? 38.433 1.827 -68.850 1.00 89.38 160 THR A N 1
ATOM 1354 C CA . THR A 1 160 ? 39.867 1.960 -69.155 1.00 89.38 160 THR A CA 1
ATOM 1355 C C . THR A 1 160 ? 40.481 0.636 -69.589 1.00 89.38 160 THR A C 1
ATOM 1357 O O . THR A 1 160 ? 41.290 0.640 -70.512 1.00 89.38 160 THR A O 1
ATOM 1360 N N . PHE A 1 161 ? 40.076 -0.481 -68.980 1.00 89.31 161 PHE A N 1
ATOM 1361 C CA . PHE A 1 161 ? 40.535 -1.807 -69.378 1.00 89.31 161 PHE A CA 1
ATOM 1362 C C . PHE A 1 161 ? 40.042 -2.186 -70.772 1.00 89.31 161 PHE A C 1
ATOM 1364 O O . PHE A 1 161 ? 40.864 -2.603 -71.578 1.00 89.31 161 PHE A O 1
ATOM 1371 N N . GLU A 1 162 ? 38.767 -1.957 -71.095 1.00 89.06 162 GLU A N 1
ATOM 1372 C CA . GLU A 1 162 ? 38.218 -2.144 -72.448 1.00 89.06 162 GLU A CA 1
ATOM 1373 C C . GLU A 1 162 ? 39.061 -1.399 -73.491 1.00 89.06 162 GLU A C 1
ATOM 1375 O O . GLU A 1 162 ? 39.561 -2.008 -74.431 1.00 89.06 162 GLU A O 1
ATOM 1380 N N . LYS A 1 163 ? 39.357 -0.113 -73.258 1.00 88.38 163 LYS A N 1
ATOM 1381 C CA . LYS A 1 163 ? 40.221 0.681 -74.150 1.00 88.38 163 LYS A CA 1
ATOM 1382 C C . LYS A 1 163 ? 41.648 0.144 -74.265 1.00 88.38 163 LYS A C 1
ATOM 1384 O O . LYS A 1 163 ? 42.266 0.258 -75.320 1.00 88.38 163 LYS A O 1
ATOM 1389 N N . VAL A 1 164 ? 42.232 -0.363 -73.176 1.00 87.00 164 VAL A N 1
ATOM 1390 C CA . VAL A 1 164 ? 43.578 -0.965 -73.206 1.00 87.00 164 VAL A CA 1
ATOM 1391 C C . VAL A 1 164 ? 43.559 -2.260 -74.011 1.00 87.00 164 VAL A C 1
ATOM 1393 O O . VAL A 1 164 ? 44.463 -2.480 -74.814 1.00 87.00 164 VAL A O 1
ATOM 1396 N N . ILE A 1 165 ? 42.526 -3.080 -73.828 1.00 83.38 165 ILE A N 1
ATOM 1397 C CA . ILE A 1 165 ? 42.316 -4.325 -74.562 1.00 83.38 165 ILE A CA 1
ATOM 1398 C C . ILE A 1 165 ? 42.142 -4.026 -76.057 1.00 83.38 165 ILE A C 1
ATOM 1400 O O . ILE A 1 165 ? 42.871 -4.595 -76.865 1.00 83.38 165 ILE A O 1
ATOM 1404 N N . GLU A 1 166 ? 41.280 -3.077 -76.430 1.00 82.12 166 GLU A N 1
ATOM 1405 C CA . GLU A 1 166 ? 41.112 -2.614 -77.818 1.00 82.12 166 GLU A CA 1
ATOM 1406 C C . GLU A 1 166 ? 42.444 -2.165 -78.432 1.00 82.12 166 GLU A C 1
ATOM 1408 O O . GLU A 1 166 ? 42.821 -2.622 -79.508 1.00 82.12 166 GLU A O 1
ATOM 1413 N N . LYS A 1 167 ? 43.223 -1.338 -77.721 1.00 82.06 167 LYS A N 1
ATOM 1414 C CA . LYS A 1 167 ? 44.553 -0.908 -78.185 1.00 82.06 167 LYS A CA 1
ATOM 1415 C C . LYS A 1 167 ? 45.532 -2.068 -78.357 1.00 82.06 167 LYS A C 1
ATOM 1417 O O . LYS A 1 167 ? 46.352 -2.029 -79.268 1.00 82.06 167 LYS A O 1
ATOM 1422 N N . GLN A 1 168 ? 45.496 -3.072 -77.482 1.00 78.00 168 GLN A N 1
ATOM 1423 C CA . GLN A 1 168 ? 46.339 -4.261 -77.621 1.00 78.00 168 GLN A CA 1
ATOM 1424 C C . GLN A 1 168 ? 45.924 -5.118 -78.819 1.00 78.00 168 GLN A C 1
ATOM 1426 O O . GLN A 1 168 ? 46.800 -5.632 -79.511 1.00 78.00 168 GLN A O 1
ATOM 1431 N N . TYR A 1 169 ? 44.623 -5.262 -79.083 1.00 76.31 169 TYR A N 1
ATOM 1432 C CA . TYR A 1 169 ? 44.136 -5.951 -80.277 1.00 76.31 169 TYR A CA 1
ATOM 1433 C C . TYR A 1 169 ? 44.550 -5.219 -81.557 1.00 76.31 169 TYR A C 1
ATOM 1435 O O . TYR A 1 169 ? 45.113 -5.856 -82.443 1.00 76.31 169 TYR A O 1
ATOM 1443 N N . ILE A 1 170 ? 44.391 -3.892 -81.610 1.00 76.38 170 ILE A N 1
ATOM 1444 C CA . ILE A 1 170 ? 44.826 -3.067 -82.750 1.00 76.38 170 ILE A CA 1
ATOM 1445 C C . ILE A 1 170 ? 46.339 -3.199 -82.974 1.00 76.38 170 ILE A C 1
ATOM 1447 O O . ILE A 1 170 ? 46.765 -3.489 -84.086 1.00 76.38 170 ILE A O 1
ATOM 1451 N N . LYS A 1 171 ? 47.161 -3.096 -81.919 1.00 75.19 171 LYS A N 1
ATOM 1452 C CA . LYS A 1 171 ? 48.618 -3.300 -82.030 1.00 75.19 171 LYS A CA 1
ATOM 1453 C C . LYS A 1 171 ? 48.987 -4.690 -82.544 1.00 75.19 171 LYS A C 1
ATOM 1455 O O . LYS A 1 171 ? 49.874 -4.806 -83.376 1.00 75.19 171 LYS A O 1
ATOM 1460 N N . LYS A 1 172 ? 48.303 -5.744 -82.090 1.00 73.44 172 LYS A N 1
ATOM 1461 C CA . LYS A 1 172 ? 48.531 -7.110 -82.590 1.00 73.44 172 LYS A CA 1
ATOM 1462 C C . LYS A 1 172 ? 48.126 -7.265 -84.057 1.00 73.44 172 LYS A C 1
ATOM 1464 O O . LYS A 1 172 ? 48.760 -8.033 -84.774 1.00 73.44 172 LYS A O 1
ATOM 1469 N N . GLU A 1 173 ? 47.083 -6.578 -84.518 1.00 70.06 173 GLU A N 1
ATOM 1470 C CA . GLU A 1 173 ? 46.729 -6.540 -85.942 1.00 70.06 173 GLU A CA 1
ATOM 1471 C C . GLU A 1 173 ? 47.744 -5.746 -86.774 1.00 70.06 173 GLU A C 1
ATOM 1473 O O . GLU A 1 173 ? 48.109 -6.180 -87.864 1.00 70.06 173 GLU A O 1
ATOM 1478 N N . GLU A 1 174 ? 48.242 -4.620 -86.262 1.00 67.31 174 GLU A N 1
ATOM 1479 C CA . GLU A 1 174 ? 49.305 -3.829 -86.894 1.00 67.31 174 GLU A CA 1
ATOM 1480 C C . GLU A 1 174 ? 50.635 -4.599 -86.958 1.00 67.31 174 GLU A C 1
ATOM 1482 O O . GLU A 1 174 ? 51.308 -4.575 -87.989 1.00 67.31 174 GLU A O 1
ATOM 1487 N N . GLU A 1 175 ? 50.991 -5.343 -85.906 1.00 64.50 175 GLU A N 1
ATOM 1488 C CA . GLU A 1 175 ? 52.148 -6.248 -85.862 1.00 64.50 175 GLU A CA 1
ATOM 1489 C C . GLU A 1 175 ? 51.997 -7.408 -86.855 1.00 64.50 175 GLU A C 1
ATOM 1491 O O . GLU A 1 175 ? 52.939 -7.730 -87.576 1.00 64.50 175 GLU A O 1
ATOM 1496 N N . LYS A 1 176 ? 50.803 -8.002 -86.979 1.00 59.72 176 LYS A N 1
ATOM 1497 C CA . LYS A 1 176 ? 50.533 -9.035 -87.995 1.00 59.72 176 LYS A CA 1
ATOM 1498 C C . LYS A 1 176 ? 50.651 -8.488 -89.419 1.00 59.72 176 LYS A C 1
ATOM 1500 O O . LYS A 1 176 ? 51.295 -9.125 -90.246 1.00 59.72 176 LYS A O 1
ATOM 1505 N N . LYS A 1 177 ? 50.126 -7.286 -89.686 1.00 58.88 177 LYS A N 1
ATOM 1506 C CA . LYS A 1 177 ? 50.279 -6.607 -90.985 1.00 58.88 177 LYS A CA 1
ATOM 1507 C C . LYS A 1 177 ? 51.744 -6.261 -91.273 1.00 58.88 177 LYS A C 1
ATOM 1509 O O . LYS A 1 177 ? 52.216 -6.476 -92.381 1.00 58.88 177 LYS A O 1
ATOM 1514 N N . THR A 1 178 ? 52.506 -5.782 -90.288 1.00 57.03 178 THR A N 1
ATOM 1515 C CA . THR A 1 178 ? 53.944 -5.500 -90.478 1.00 57.03 178 THR A CA 1
ATOM 1516 C C . THR A 1 178 ? 54.803 -6.756 -90.618 1.00 57.03 178 THR A C 1
ATOM 1518 O O . THR A 1 178 ? 55.839 -6.686 -91.272 1.00 57.03 178 THR A O 1
ATOM 1521 N N . ILE A 1 179 ? 54.396 -7.903 -90.069 1.00 56.44 179 ILE A N 1
ATOM 1522 C CA . ILE A 1 179 ? 55.059 -9.196 -90.308 1.00 56.44 179 ILE A CA 1
ATOM 1523 C C . ILE A 1 179 ? 54.742 -9.721 -91.718 1.00 56.44 179 ILE A C 1
ATOM 1525 O O . ILE A 1 179 ? 55.643 -10.222 -92.387 1.00 56.44 179 ILE A O 1
ATOM 1529 N N . GLU A 1 180 ? 53.523 -9.517 -92.220 1.00 50.72 180 GLU A N 1
ATOM 1530 C CA . GLU A 1 180 ? 53.129 -9.886 -93.589 1.00 50.72 180 GLU A CA 1
ATOM 1531 C C . GLU A 1 180 ? 53.861 -9.047 -94.661 1.00 50.72 180 GLU A C 1
ATOM 1533 O O . GLU A 1 180 ? 54.225 -9.562 -95.717 1.00 50.72 180 GLU A O 1
ATOM 1538 N N . TYR A 1 181 ? 54.214 -7.791 -94.353 1.00 50.34 181 TYR A N 1
ATOM 1539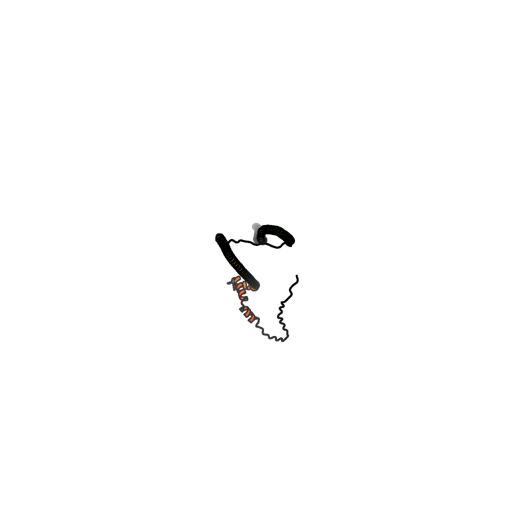 C CA . TYR A 1 181 ? 55.071 -6.951 -95.208 1.00 50.34 181 TYR A CA 1
ATOM 1540 C C . TYR A 1 181 ? 56.588 -7.149 -95.008 1.00 50.34 181 TYR A C 1
ATOM 1542 O O . TYR A 1 181 ? 57.369 -6.606 -95.784 1.00 50.34 181 TYR A O 1
ATOM 1550 N N . LYS A 1 182 ? 57.038 -7.936 -94.018 1.00 47.59 182 LYS A N 1
ATOM 1551 C CA . LYS A 1 182 ? 58.472 -8.190 -93.742 1.00 47.59 182 LYS A CA 1
ATOM 1552 C C . LYS A 1 182 ? 58.991 -9.539 -94.257 1.00 47.59 182 LYS A C 1
ATOM 1554 O O . LYS A 1 182 ? 60.122 -9.911 -93.957 1.00 47.59 182 LYS A O 1
ATOM 1559 N N . SER A 1 183 ? 58.214 -10.261 -95.070 1.00 46.09 183 SER A N 1
ATOM 1560 C CA . SER A 1 183 ? 58.685 -11.456 -95.797 1.00 46.09 183 SER A CA 1
ATOM 1561 C C . SER A 1 183 ? 59.262 -11.174 -97.194 1.00 46.09 183 SER A C 1
ATOM 1563 O O . SER A 1 183 ? 59.515 -12.118 -97.941 1.00 46.09 183 SER A O 1
ATOM 1565 N N . LYS A 1 184 ? 59.540 -9.914 -97.553 1.00 45.28 184 LYS A N 1
ATOM 1566 C CA . LYS A 1 184 ? 60.435 -9.586 -98.672 1.00 45.28 184 LYS A CA 1
ATOM 1567 C C . LYS A 1 184 ? 61.429 -8.501 -98.262 1.00 45.28 184 LYS A C 1
ATOM 1569 O O . LYS A 1 184 ? 61.049 -7.443 -97.780 1.00 45.28 184 LYS A O 1
ATOM 1574 N N . ASP A 1 185 ? 62.684 -8.844 -98.506 1.00 36.59 185 ASP A N 1
ATOM 1575 C CA . ASP A 1 185 ? 63.896 -8.033 -98.497 1.00 36.59 185 ASP A CA 1
ATOM 1576 C C . ASP A 1 185 ? 64.632 -7.804 -97.169 1.00 36.59 185 ASP A C 1
ATOM 1578 O O . ASP A 1 185 ? 64.242 -7.093 -96.246 1.00 36.59 185 ASP A O 1
ATOM 1582 N N . ASN A 1 186 ? 65.788 -8.463 -97.151 1.00 34.84 186 ASN A N 1
ATOM 1583 C CA . ASN A 1 186 ? 66.867 -8.425 -96.189 1.00 34.84 186 ASN A CA 1
ATOM 1584 C C . ASN A 1 186 ? 67.993 -7.538 -96.763 1.00 34.84 186 ASN A C 1
ATOM 1586 O O . ASN A 1 186 ? 68.334 -7.706 -97.934 1.00 34.84 186 ASN A O 1
ATOM 1590 N N . LYS A 1 187 ? 68.651 -6.767 -95.878 1.00 37.03 187 LYS A N 1
ATOM 1591 C CA . LYS A 1 187 ? 70.060 -6.284 -95.881 1.00 37.03 187 LYS A CA 1
ATOM 1592 C C . LYS A 1 187 ? 70.360 -4.780 -96.087 1.00 37.03 187 LYS A C 1
ATOM 1594 O O . LYS A 1 187 ? 69.978 -4.187 -97.087 1.00 37.03 187 LYS A O 1
ATOM 1599 N N . LYS A 1 188 ? 71.278 -4.336 -95.198 1.00 33.09 188 LYS A N 1
ATOM 1600 C CA . LYS A 1 188 ? 72.205 -3.173 -95.188 1.00 33.09 188 LYS A CA 1
ATOM 1601 C C . LYS A 1 188 ? 71.646 -1.857 -94.622 1.00 33.09 188 LYS A C 1
ATOM 1603 O O . LYS A 1 188 ? 70.537 -1.483 -94.954 1.00 33.09 188 LYS A O 1
ATOM 1608 N N . ASP A 1 189 ? 72.340 -1.084 -93.783 1.00 30.06 189 ASP A N 1
ATOM 1609 C CA . ASP A 1 189 ? 73.693 -1.173 -93.213 1.00 30.06 189 ASP A CA 1
ATOM 1610 C C . ASP A 1 189 ? 73.815 -0.280 -91.951 1.00 30.06 189 ASP A C 1
ATOM 1612 O O . ASP A 1 189 ? 72.941 0.519 -91.625 1.00 30.06 189 ASP A O 1
ATOM 1616 N N . ILE A 1 190 ? 74.929 -0.488 -91.252 1.00 33.09 190 ILE A N 1
ATOM 1617 C CA . ILE A 1 190 ? 75.484 0.117 -90.027 1.00 33.09 190 ILE A CA 1
ATOM 1618 C C . ILE A 1 190 ? 75.753 1.639 -90.134 1.00 33.09 190 ILE A C 1
ATOM 1620 O O . ILE A 1 190 ? 76.249 2.082 -91.164 1.00 33.09 190 ILE A O 1
ATOM 1624 N N . SER A 1 191 ? 75.571 2.415 -89.044 1.00 35.16 191 SER A N 1
ATOM 1625 C CA . SER A 1 191 ? 76.645 3.199 -88.354 1.00 35.16 191 SER A CA 1
ATOM 1626 C C . SER A 1 191 ? 76.173 4.321 -87.395 1.00 35.16 191 SER A C 1
ATOM 1628 O O . SER A 1 191 ? 75.368 5.161 -87.769 1.00 35.16 191 SER A O 1
ATOM 1630 N N . ASN A 1 192 ? 76.779 4.296 -86.188 1.00 29.81 192 ASN A N 1
ATOM 1631 C CA . ASN A 1 192 ? 77.295 5.371 -85.300 1.00 29.81 192 ASN A CA 1
ATOM 1632 C C . ASN A 1 192 ? 76.367 6.534 -84.847 1.00 29.81 192 ASN A C 1
ATOM 1634 O O . ASN A 1 192 ? 75.517 6.991 -85.585 1.00 29.81 192 ASN A O 1
ATOM 1638 N N . GLU A 1 193 ? 76.445 7.107 -83.637 1.00 30.16 193 GLU A N 1
ATOM 1639 C CA . GLU A 1 193 ? 77.558 7.267 -82.692 1.00 30.16 193 GLU A CA 1
ATOM 1640 C C . GLU A 1 193 ? 77.032 7.622 -81.272 1.00 30.16 193 GLU A C 1
ATOM 1642 O O . GLU A 1 193 ? 75.934 8.154 -81.111 1.00 30.16 193 GLU A O 1
ATOM 1647 N N . LYS A 1 194 ? 77.824 7.307 -80.238 1.00 37.38 194 LYS A N 1
ATOM 1648 C CA . LYS A 1 194 ? 77.582 7.570 -78.803 1.00 37.38 194 LYS A CA 1
ATOM 1649 C C . LYS A 1 194 ? 77.824 9.044 -78.429 1.00 37.38 194 LYS A C 1
ATOM 1651 O O . LYS A 1 194 ?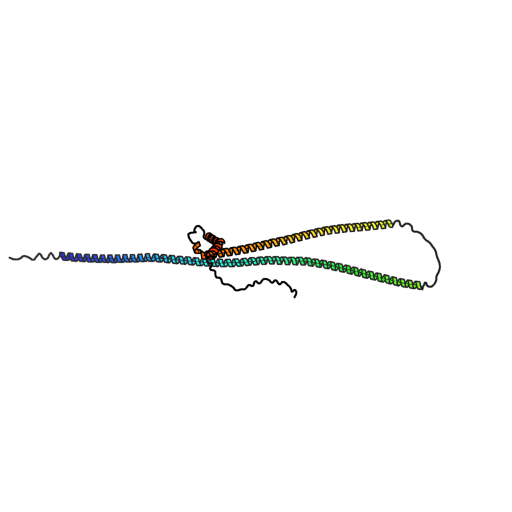 78.638 9.688 -79.082 1.00 37.38 194 LYS A O 1
ATOM 1656 N N . LYS A 1 195 ? 77.245 9.496 -77.300 1.00 34.38 195 LYS A N 1
ATOM 1657 C CA . LYS A 1 195 ? 77.870 10.406 -76.301 1.00 34.38 195 LYS A CA 1
ATOM 1658 C C . LYS A 1 195 ? 77.045 10.492 -74.996 1.00 34.38 195 LYS A C 1
ATOM 1660 O O . LYS A 1 195 ? 75.951 11.043 -74.989 1.00 34.38 195 LYS A O 1
ATOM 1665 N N . ASP A 1 196 ? 77.565 9.834 -73.953 1.00 32.38 196 ASP A N 1
ATOM 1666 C CA . ASP A 1 196 ? 77.832 10.319 -72.577 1.00 32.38 196 ASP A CA 1
ATOM 1667 C C . ASP A 1 196 ? 76.791 11.270 -71.949 1.00 32.38 196 ASP A C 1
ATOM 1669 O O . ASP A 1 196 ? 76.596 12.389 -72.405 1.00 32.38 196 ASP A O 1
ATOM 1673 N N . VAL A 1 197 ? 75.997 10.893 -70.938 1.00 41.31 197 VAL A N 1
ATOM 1674 C CA . VAL A 1 197 ? 76.349 10.561 -69.536 1.00 41.31 197 VAL A CA 1
ATOM 1675 C C . VAL A 1 197 ? 77.413 11.486 -68.949 1.00 41.31 197 VAL A C 1
ATOM 1677 O O . VAL A 1 197 ? 78.565 11.109 -68.794 1.00 41.31 197 VAL A O 1
ATOM 1680 N N . GLU A 1 198 ? 76.981 12.675 -68.530 1.00 33.25 198 GLU A N 1
ATOM 1681 C CA . GLU A 1 198 ? 77.561 13.343 -67.369 1.00 33.25 198 GLU A CA 1
ATOM 1682 C C . GLU A 1 198 ? 76.543 14.273 -66.686 1.00 33.25 198 GLU A C 1
ATOM 1684 O O . GLU A 1 198 ? 75.871 15.077 -67.329 1.00 33.25 198 GLU A O 1
ATOM 1689 N N . LYS A 1 199 ? 76.509 14.166 -65.350 1.00 38.50 199 LYS A N 1
ATOM 1690 C CA . LYS A 1 199 ? 76.023 15.154 -64.366 1.00 38.50 199 LYS A CA 1
ATOM 1691 C C . LYS A 1 199 ? 74.515 15.221 -64.107 1.00 38.50 199 LYS A C 1
ATOM 1693 O O . LYS A 1 199 ? 73.880 16.272 -64.044 1.00 38.50 199 LYS A O 1
ATOM 1698 N N . ILE A 1 200 ? 74.001 14.044 -63.755 1.00 40.91 200 ILE A N 1
ATOM 1699 C CA . ILE A 1 200 ? 73.108 13.862 -62.603 1.00 40.91 200 ILE A CA 1
ATOM 1700 C C . ILE A 1 200 ? 73.864 14.355 -61.358 1.00 40.91 200 ILE A C 1
ATOM 1702 O O . ILE A 1 200 ? 74.632 13.611 -60.768 1.00 40.91 200 ILE A O 1
ATOM 1706 N N . GLU A 1 201 ? 73.722 15.628 -60.998 1.00 43.78 201 GLU A N 1
ATOM 1707 C CA . GLU A 1 201 ? 74.264 16.137 -59.721 1.00 43.78 201 GLU A CA 1
ATOM 1708 C C . GLU A 1 201 ? 73.397 17.243 -59.096 1.00 43.78 201 GLU A C 1
ATOM 1710 O O . GLU A 1 201 ? 73.793 17.905 -58.147 1.00 43.78 201 GLU A O 1
ATOM 1715 N N . LYS A 1 202 ? 72.166 17.444 -59.591 1.00 43.72 202 LYS A N 1
ATOM 1716 C CA . LYS A 1 202 ? 71.203 18.393 -58.988 1.00 43.72 202 LYS A CA 1
ATOM 1717 C C . LYS A 1 202 ? 69.800 17.829 -58.748 1.00 43.72 202 LYS A C 1
ATOM 1719 O O . LYS A 1 202 ? 68.932 18.545 -58.251 1.00 43.72 202 LYS A O 1
ATOM 1724 N N . GLU A 1 203 ? 69.566 16.552 -59.055 1.00 42.97 203 GLU A N 1
ATOM 1725 C CA . GLU A 1 203 ? 68.276 15.892 -58.791 1.00 42.97 203 GLU A CA 1
ATOM 1726 C C . GLU A 1 203 ? 68.296 14.911 -57.611 1.00 42.97 203 GLU A C 1
ATOM 1728 O O . GLU A 1 203 ? 67.234 14.631 -57.044 1.00 42.97 203 GLU A O 1
ATOM 1733 N N . ASP A 1 204 ? 69.472 14.444 -57.185 1.00 44.19 204 ASP A N 1
ATOM 1734 C CA . ASP A 1 204 ? 69.570 13.484 -56.082 1.00 44.19 204 ASP A CA 1
ATOM 1735 C C . ASP A 1 204 ? 69.474 14.147 -54.699 1.00 44.19 204 ASP A C 1
ATOM 1737 O O . ASP A 1 204 ? 68.861 13.571 -53.798 1.00 44.19 204 ASP A O 1
ATOM 1741 N N . GLU A 1 205 ? 69.895 15.406 -54.539 1.00 47.16 205 GLU A N 1
ATOM 1742 C CA . GLU A 1 205 ? 69.693 16.142 -53.278 1.00 47.16 205 GLU A CA 1
ATOM 1743 C C . GLU A 1 205 ? 68.204 16.415 -53.002 1.00 47.16 205 GLU A C 1
ATOM 1745 O O . GLU A 1 205 ? 67.720 16.172 -51.897 1.00 47.16 205 GLU A O 1
ATOM 1750 N N . LYS A 1 206 ? 67.411 16.785 -54.019 1.00 50.28 206 LYS A N 1
ATOM 1751 C CA . LYS A 1 206 ? 65.965 17.040 -53.850 1.00 50.28 206 LYS A CA 1
ATOM 1752 C C . LYS A 1 206 ? 65.146 15.769 -53.603 1.00 50.28 206 LYS A C 1
ATOM 1754 O O . LYS A 1 206 ? 64.120 15.824 -52.921 1.00 50.28 206 LYS A O 1
ATOM 1759 N N . LYS A 1 207 ? 65.563 14.613 -54.134 1.00 52.00 207 LYS A N 1
ATOM 1760 C CA . LYS A 1 207 ? 64.894 13.322 -53.874 1.00 52.00 207 LYS A CA 1
ATOM 1761 C C . LYS A 1 207 ? 65.236 12.757 -52.495 1.00 52.00 207 LYS A C 1
ATOM 1763 O O . LYS A 1 207 ? 64.369 12.126 -51.887 1.00 52.00 207 LYS A O 1
ATOM 1768 N N . VAL A 1 208 ? 66.446 12.989 -51.985 1.00 52.84 208 VAL A N 1
ATOM 1769 C CA . VAL A 1 208 ? 66.846 12.587 -50.626 1.00 52.84 208 VAL A CA 1
ATOM 1770 C C . VAL A 1 208 ? 66.204 13.498 -49.574 1.00 52.84 208 VAL A C 1
ATOM 1772 O O . VAL A 1 208 ? 65.643 12.995 -48.602 1.00 52.84 208 VAL A O 1
ATOM 1775 N N . GLU A 1 209 ? 66.152 14.811 -49.812 1.00 52.47 209 GLU A N 1
ATOM 1776 C CA . GLU A 1 209 ? 65.543 15.776 -48.887 1.00 52.47 209 GLU A CA 1
ATOM 1777 C C . GLU A 1 209 ? 64.010 15.622 -48.789 1.00 52.47 209 GLU A C 1
ATOM 1779 O O . GLU A 1 209 ? 63.440 15.699 -47.699 1.00 52.47 209 GLU A O 1
ATOM 1784 N N . ASN A 1 210 ? 63.327 15.305 -49.898 1.00 56.31 210 ASN A N 1
ATOM 1785 C CA . ASN A 1 210 ? 61.888 15.010 -49.879 1.00 56.31 210 ASN A CA 1
ATOM 1786 C C . ASN A 1 210 ? 61.565 13.657 -49.216 1.00 56.31 210 ASN A C 1
ATOM 1788 O O . ASN A 1 210 ? 60.579 13.557 -48.488 1.00 56.31 210 ASN A O 1
ATOM 1792 N N . LYS A 1 211 ? 62.414 12.629 -49.382 1.00 56.50 211 LYS A N 1
ATOM 1793 C CA . LYS A 1 211 ? 62.259 11.340 -48.677 1.00 56.50 211 LYS A CA 1
ATOM 1794 C C . LYS A 1 211 ? 62.522 11.453 -47.170 1.00 56.50 211 LYS A C 1
ATOM 1796 O O . LYS A 1 211 ? 61.881 10.736 -46.401 1.00 56.50 211 LYS A O 1
ATOM 1801 N N . LEU A 1 212 ? 63.429 12.337 -46.747 1.00 58.16 212 LEU A N 1
ATOM 1802 C CA . LEU A 1 212 ? 63.682 12.644 -45.333 1.00 58.16 212 LEU A CA 1
ATOM 1803 C C . LEU A 1 212 ? 62.520 13.432 -44.710 1.00 58.16 212 LEU A C 1
ATOM 1805 O O . LEU A 1 212 ? 62.021 13.029 -43.662 1.00 58.16 212 LEU A O 1
ATOM 1809 N N . LYS A 1 213 ? 61.994 14.455 -45.400 1.00 59.62 213 LYS A N 1
ATOM 1810 C CA . LYS A 1 213 ? 60.818 15.226 -44.946 1.00 59.62 213 LYS A CA 1
ATOM 1811 C C . LYS A 1 213 ? 59.544 14.376 -44.848 1.00 59.62 213 LYS A C 1
ATOM 1813 O O . LYS A 1 213 ? 58.739 14.586 -43.942 1.00 59.62 213 LYS A O 1
ATOM 1818 N N . ASP A 1 214 ? 59.348 13.403 -45.738 1.00 60.72 214 ASP A N 1
ATOM 1819 C CA . ASP A 1 214 ? 58.201 12.484 -45.669 1.00 60.72 214 ASP A CA 1
ATOM 1820 C C . ASP A 1 214 ? 58.353 11.398 -44.589 1.00 60.72 214 ASP A C 1
ATOM 1822 O O . ASP A 1 214 ? 57.344 10.955 -44.030 1.00 60.72 214 ASP A O 1
ATOM 1826 N N . LYS A 1 215 ? 59.587 10.997 -44.246 1.00 62.69 215 LYS A N 1
ATOM 1827 C CA . LYS A 1 215 ? 59.863 10.149 -43.074 1.00 62.69 215 LYS A CA 1
ATOM 1828 C C . LYS A 1 215 ? 59.618 10.904 -41.770 1.00 62.69 215 LYS A C 1
ATOM 1830 O O . LYS A 1 215 ? 58.826 10.430 -40.965 1.00 62.69 215 LYS A O 1
ATOM 1835 N N . GLU A 1 216 ? 60.158 12.113 -41.617 1.00 63.66 216 GLU A N 1
ATOM 1836 C CA . GLU A 1 216 ? 59.920 12.943 -40.427 1.00 63.66 216 GLU A CA 1
ATOM 1837 C C . GLU A 1 216 ? 58.431 13.229 -40.210 1.00 63.66 216 GLU A C 1
ATOM 1839 O O . GLU A 1 216 ? 57.939 13.134 -39.089 1.00 63.66 216 GLU A O 1
ATOM 1844 N N . LYS A 1 217 ? 57.666 13.517 -41.273 1.00 68.25 217 LYS A N 1
ATOM 1845 C CA . LYS A 1 217 ? 56.209 13.710 -41.167 1.00 68.25 217 LYS A CA 1
ATOM 1846 C C . LYS A 1 217 ? 55.476 12.440 -40.733 1.00 68.25 217 LYS A C 1
ATOM 1848 O O . LYS A 1 217 ? 54.537 12.536 -39.941 1.00 68.25 217 LYS A O 1
ATOM 1853 N N . LYS A 1 218 ? 55.878 11.265 -41.232 1.00 69.62 218 LYS A N 1
ATOM 1854 C CA . LYS A 1 218 ? 55.304 9.974 -40.818 1.00 69.62 218 LYS A CA 1
ATOM 1855 C C . LYS A 1 218 ? 55.652 9.636 -39.372 1.00 69.62 218 LYS A C 1
ATOM 1857 O O . LYS A 1 218 ? 54.757 9.235 -38.633 1.00 69.62 218 LYS A O 1
ATOM 1862 N N . ASP A 1 219 ? 56.889 9.874 -38.956 1.00 72.06 219 ASP A N 1
ATOM 1863 C CA . ASP A 1 219 ? 57.347 9.630 -37.587 1.00 72.06 219 ASP A CA 1
ATOM 1864 C C . ASP A 1 219 ? 56.648 10.571 -36.595 1.00 72.06 219 ASP A C 1
ATOM 1866 O O . ASP A 1 219 ? 56.211 10.153 -35.523 1.00 72.06 219 ASP A O 1
ATOM 1870 N N . ASN A 1 220 ? 56.411 11.826 -36.985 1.00 79.62 220 ASN A N 1
ATOM 1871 C CA . ASN A 1 220 ? 55.662 12.784 -36.172 1.00 79.62 220 ASN A CA 1
ATOM 1872 C C . ASN A 1 220 ? 54.165 12.417 -36.068 1.00 79.62 220 ASN A C 1
ATOM 1874 O O . ASN A 1 220 ? 53.549 12.556 -35.008 1.00 79.62 220 ASN A O 1
ATOM 1878 N N . LEU A 1 221 ? 53.573 11.884 -37.146 1.00 81.19 221 LEU A N 1
ATOM 1879 C CA . LEU A 1 221 ? 52.201 11.364 -37.136 1.00 81.19 221 LEU A CA 1
ATOM 1880 C C . LEU A 1 221 ? 52.077 10.118 -36.245 1.00 81.19 221 LEU A C 1
ATOM 1882 O O . LEU A 1 221 ? 51.131 10.014 -35.464 1.00 81.19 221 LEU A O 1
ATOM 1886 N N . TYR A 1 222 ? 53.049 9.207 -36.331 1.00 81.56 222 TYR A N 1
ATOM 1887 C CA . TYR A 1 222 ? 53.128 7.996 -35.518 1.00 81.56 222 TYR A CA 1
ATOM 1888 C C . TYR A 1 222 ? 53.285 8.332 -34.031 1.00 81.56 222 TYR A C 1
ATOM 1890 O O . TYR A 1 222 ? 52.533 7.825 -33.200 1.00 81.56 222 TYR A O 1
ATOM 1898 N N . ASN A 1 223 ? 54.156 9.285 -33.691 1.00 83.62 223 ASN A N 1
ATOM 1899 C CA . ASN A 1 223 ? 54.317 9.776 -32.322 1.00 83.62 223 ASN A CA 1
ATOM 1900 C C . ASN A 1 223 ? 53.033 10.427 -31.789 1.00 83.62 223 ASN A C 1
ATOM 1902 O O . ASN A 1 223 ? 52.614 10.148 -30.665 1.00 83.62 223 ASN A O 1
ATOM 1906 N N . LYS A 1 224 ? 52.341 11.232 -32.605 1.00 85.38 224 LYS A N 1
ATOM 1907 C CA . LYS A 1 224 ? 51.046 11.827 -32.235 1.00 85.38 224 LYS A CA 1
ATOM 1908 C C . LYS A 1 224 ? 49.954 10.772 -32.031 1.00 85.38 224 LYS A C 1
ATOM 1910 O O . LYS A 1 224 ? 49.112 10.921 -31.144 1.00 85.38 224 LYS A O 1
ATOM 1915 N N . MET A 1 225 ? 49.970 9.705 -32.828 1.00 85.56 225 MET A N 1
ATOM 1916 C CA . MET A 1 225 ? 49.047 8.579 -32.699 1.00 85.56 225 MET A CA 1
ATOM 1917 C C . MET A 1 225 ? 49.338 7.763 -31.435 1.00 85.56 225 MET A C 1
ATOM 1919 O O . MET A 1 225 ? 48.412 7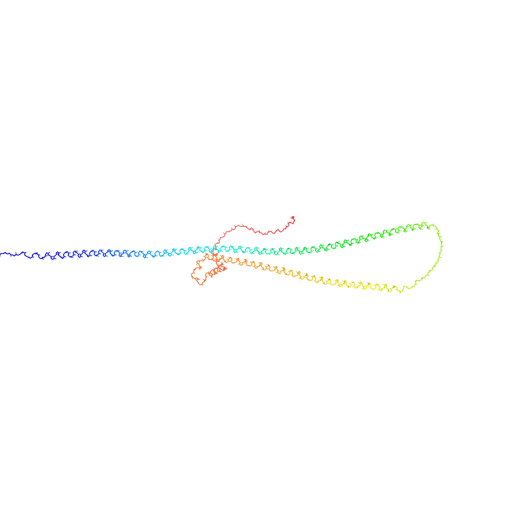.495 -30.677 1.00 85.56 225 MET A O 1
ATOM 1923 N N . ASN A 1 226 ? 50.608 7.481 -31.136 1.00 87.31 226 ASN A N 1
ATOM 1924 C CA . ASN A 1 226 ? 51.030 6.792 -29.913 1.00 87.31 226 ASN A CA 1
ATOM 1925 C C . ASN A 1 226 ? 50.692 7.581 -28.646 1.00 87.31 226 ASN A C 1
ATOM 1927 O O . ASN A 1 226 ? 50.203 7.003 -27.678 1.00 87.31 226 ASN A O 1
ATOM 1931 N N . LEU A 1 227 ? 50.872 8.905 -28.653 1.00 89.31 227 LEU A N 1
ATOM 1932 C CA . LEU A 1 227 ? 50.434 9.762 -27.547 1.00 89.31 227 LEU A CA 1
ATOM 1933 C C . LEU A 1 227 ? 48.921 9.658 -27.329 1.00 89.31 227 LEU A C 1
ATOM 1935 O O . LEU A 1 227 ? 48.460 9.556 -26.193 1.00 89.31 227 LEU A O 1
ATOM 1939 N N . LYS A 1 228 ? 48.143 9.622 -28.416 1.00 92.44 228 LYS A N 1
ATOM 1940 C CA . LYS A 1 228 ? 46.687 9.485 -28.339 1.00 92.44 228 LYS A CA 1
ATOM 1941 C C . LYS A 1 228 ? 46.250 8.098 -27.867 1.00 92.44 228 LYS A C 1
ATOM 1943 O O . LYS A 1 228 ? 45.304 8.012 -27.091 1.00 92.44 228 LYS A O 1
ATOM 1948 N N . ILE A 1 229 ? 46.935 7.042 -28.301 1.00 90.88 229 ILE A N 1
ATOM 1949 C CA . ILE A 1 229 ? 46.718 5.669 -27.829 1.00 90.88 229 ILE A CA 1
ATOM 1950 C C . ILE A 1 229 ? 46.977 5.602 -26.323 1.00 90.88 229 ILE A C 1
ATOM 1952 O O . ILE A 1 229 ? 46.094 5.190 -25.580 1.00 90.88 229 ILE A O 1
ATOM 1956 N N . ASN A 1 230 ? 48.111 6.123 -25.855 1.00 93.25 230 ASN A N 1
ATOM 1957 C CA . ASN A 1 230 ? 48.470 6.106 -24.438 1.00 93.25 230 ASN A CA 1
ATOM 1958 C C . ASN A 1 230 ? 47.484 6.930 -23.577 1.00 93.25 230 ASN A C 1
ATOM 1960 O O . ASN A 1 230 ? 47.093 6.526 -22.481 1.00 93.25 230 ASN A O 1
ATOM 1964 N N . ASP A 1 231 ? 46.993 8.065 -24.082 1.00 92.75 231 ASP A N 1
ATOM 1965 C CA . ASP A 1 231 ? 45.940 8.839 -23.412 1.00 92.75 231 ASP A CA 1
ATOM 1966 C C . ASP A 1 231 ? 44.600 8.093 -23.343 1.00 92.75 231 ASP A C 1
ATOM 1968 O O . ASP A 1 231 ? 43.893 8.168 -22.330 1.00 92.75 231 ASP A O 1
ATOM 1972 N N . LEU A 1 232 ? 44.234 7.368 -24.402 1.00 92.12 232 LEU A N 1
ATOM 1973 C CA . LEU A 1 232 ? 43.034 6.533 -24.421 1.00 92.12 232 LEU A CA 1
ATOM 1974 C C . LEU A 1 232 ? 43.175 5.334 -23.481 1.00 92.12 232 LEU A C 1
ATOM 1976 O O . LEU A 1 232 ? 42.241 5.055 -22.734 1.00 92.12 232 LEU A O 1
ATOM 1980 N N . GLU A 1 233 ? 44.340 4.694 -23.429 1.00 92.88 233 GLU A N 1
ATOM 1981 C CA . GLU A 1 233 ? 44.653 3.622 -22.481 1.00 92.88 233 GLU A CA 1
ATOM 1982 C C . GLU A 1 233 ? 44.574 4.112 -21.033 1.00 92.88 233 GLU A C 1
ATOM 1984 O O . GLU A 1 233 ? 43.949 3.466 -20.189 1.00 92.88 233 GLU A O 1
ATOM 1989 N N . LYS A 1 234 ? 45.109 5.303 -20.731 1.00 93.94 234 LYS A N 1
ATOM 1990 C CA . LYS A 1 234 ? 44.967 5.930 -19.407 1.00 93.94 234 LYS A CA 1
ATOM 1991 C C . LYS A 1 234 ? 43.506 6.202 -19.058 1.00 93.94 234 LYS A C 1
ATOM 1993 O O . LYS A 1 234 ? 43.098 5.967 -17.919 1.00 93.94 234 LYS A O 1
ATOM 1998 N N . LYS A 1 235 ? 42.701 6.693 -20.007 1.00 93.50 235 LYS A N 1
ATOM 1999 C CA . LYS A 1 235 ? 41.258 6.919 -19.799 1.00 93.50 235 LYS A CA 1
ATOM 2000 C C . LYS A 1 235 ? 40.501 5.609 -19.596 1.00 93.50 235 LYS A C 1
ATOM 2002 O O . LYS A 1 235 ? 39.665 5.538 -18.698 1.00 93.50 235 LYS A O 1
ATOM 2007 N N . LEU A 1 236 ? 40.828 4.576 -20.367 1.00 92.81 236 LEU A N 1
ATOM 2008 C CA . LEU A 1 236 ? 40.250 3.244 -20.237 1.00 92.81 236 LEU A CA 1
ATOM 2009 C C . LEU A 1 236 ? 40.584 2.639 -18.871 1.00 92.81 236 LEU A C 1
ATOM 2011 O O . LEU A 1 236 ? 39.688 2.193 -18.163 1.00 92.81 236 LEU A O 1
ATOM 2015 N N . LYS A 1 237 ? 41.847 2.721 -18.442 1.00 94.62 237 LYS A N 1
ATOM 2016 C CA . LYS A 1 237 ? 42.294 2.236 -17.130 1.00 94.62 237 LYS A CA 1
ATOM 2017 C C . LYS A 1 237 ? 41.596 2.962 -15.977 1.00 94.62 237 LYS A C 1
ATOM 2019 O O . LYS A 1 237 ? 41.185 2.321 -15.013 1.00 94.62 237 LYS A O 1
ATOM 2024 N N . LYS A 1 238 ? 41.392 4.282 -16.091 1.00 93.88 238 LYS A N 1
ATOM 2025 C CA . LYS A 1 238 ? 40.588 5.056 -15.126 1.00 93.88 238 LYS A CA 1
ATOM 2026 C C . LYS A 1 238 ? 39.137 4.576 -15.082 1.00 93.88 238 LYS A C 1
ATOM 2028 O O . LYS A 1 238 ? 38.611 4.386 -13.992 1.00 93.88 238 LYS A O 1
ATOM 2033 N N . GLN A 1 239 ? 38.512 4.351 -16.237 1.00 91.19 239 GLN A N 1
ATOM 2034 C CA . GLN A 1 23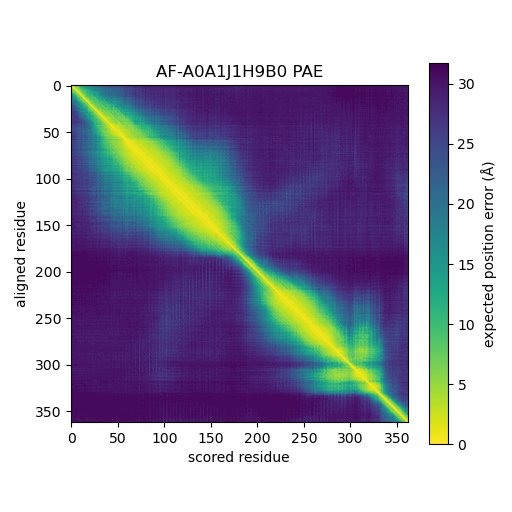9 ? 37.134 3.859 -16.305 1.00 91.19 239 GLN A CA 1
ATOM 2035 C C . GLN A 1 239 ? 36.985 2.450 -15.728 1.00 91.19 239 GLN A C 1
ATOM 2037 O O . GLN A 1 239 ? 36.061 2.210 -14.959 1.00 91.19 239 GLN A O 1
ATOM 2042 N N . ILE A 1 240 ? 37.917 1.542 -16.024 1.00 93.06 240 ILE A N 1
ATOM 2043 C CA . ILE A 1 240 ? 37.943 0.195 -15.438 1.00 93.06 240 ILE A CA 1
ATOM 2044 C C . ILE A 1 240 ? 38.032 0.282 -13.911 1.00 93.06 240 ILE A C 1
ATOM 2046 O O . ILE A 1 240 ? 37.257 -0.373 -13.219 1.00 93.06 240 ILE A O 1
ATOM 2050 N N . ASN A 1 241 ? 38.917 1.132 -13.382 1.00 94.44 241 ASN A N 1
ATOM 2051 C CA . ASN A 1 241 ? 39.071 1.293 -11.937 1.00 94.44 241 ASN A CA 1
ATOM 2052 C C . ASN A 1 241 ? 37.809 1.877 -11.275 1.00 94.44 241 ASN A C 1
ATOM 2054 O O . ASN A 1 241 ? 37.351 1.374 -10.252 1.00 94.44 241 ASN A O 1
ATOM 2058 N N . ILE A 1 242 ? 37.195 2.896 -11.890 1.00 93.38 242 ILE A N 1
ATOM 2059 C CA . ILE A 1 242 ? 35.919 3.455 -11.422 1.00 93.38 242 ILE A CA 1
ATOM 2060 C C . ILE A 1 242 ? 34.840 2.369 -11.417 1.00 93.38 242 ILE A C 1
ATOM 2062 O O . ILE A 1 242 ? 34.157 2.200 -10.410 1.00 93.38 242 ILE A O 1
ATOM 2066 N N . ASN A 1 243 ? 34.714 1.598 -12.496 1.00 91.25 243 ASN A N 1
ATOM 2067 C CA . ASN A 1 243 ? 33.694 0.562 -12.607 1.00 91.25 243 ASN A CA 1
ATOM 2068 C C . ASN A 1 243 ? 33.906 -0.567 -11.581 1.00 91.25 243 ASN A C 1
ATOM 2070 O O . ASN A 1 243 ? 32.953 -0.981 -10.926 1.00 91.25 243 ASN A O 1
ATOM 2074 N N . SER A 1 244 ? 35.157 -0.980 -11.350 1.00 91.94 244 SER A N 1
ATOM 2075 C CA . SER A 1 244 ? 35.516 -1.928 -10.285 1.00 91.94 244 SER A CA 1
ATOM 2076 C C . SER A 1 244 ? 35.119 -1.397 -8.904 1.00 91.94 244 SER A C 1
ATOM 2078 O O . SER A 1 244 ? 34.473 -2.101 -8.132 1.00 91.94 244 SER A O 1
ATOM 2080 N N . SER A 1 245 ? 35.433 -0.131 -8.606 1.00 92.31 245 SER A N 1
ATOM 2081 C CA . SER A 1 245 ? 35.066 0.501 -7.329 1.00 92.31 245 SER A CA 1
ATOM 2082 C C . SER A 1 245 ? 33.546 0.602 -7.131 1.00 92.31 245 SER A C 1
ATOM 2084 O O . SER A 1 245 ? 33.038 0.448 -6.020 1.00 92.31 245 SER A O 1
ATOM 2086 N N . LEU A 1 246 ? 32.794 0.841 -8.210 1.00 93.06 246 LEU A N 1
ATOM 2087 C CA . LEU A 1 246 ? 31.335 0.915 -8.173 1.00 93.06 246 LEU A CA 1
ATOM 2088 C C . LEU A 1 246 ? 30.718 -0.467 -7.952 1.00 93.06 246 LEU A C 1
ATOM 2090 O O . LEU A 1 246 ? 29.789 -0.590 -7.154 1.00 93.06 246 LEU A O 1
ATOM 2094 N N . GLN A 1 247 ? 31.255 -1.500 -8.604 1.00 89.75 247 GLN A N 1
ATOM 2095 C CA . GLN A 1 247 ? 30.854 -2.886 -8.374 1.00 89.75 247 GLN A CA 1
ATOM 2096 C C . GLN A 1 247 ? 31.112 -3.308 -6.924 1.00 89.75 247 GLN A C 1
ATOM 2098 O O . GLN A 1 247 ? 30.217 -3.870 -6.298 1.00 89.75 247 GLN A O 1
ATOM 2103 N N . GLU A 1 248 ? 32.272 -2.970 -6.360 1.00 91.69 248 GLU A N 1
ATOM 2104 C CA . GLU A 1 248 ? 32.594 -3.240 -4.954 1.00 91.69 248 GLU A CA 1
ATOM 2105 C C . GLU A 1 248 ? 31.650 -2.504 -3.986 1.00 91.69 248 GLU A C 1
ATOM 2107 O O . GLU A 1 248 ? 31.165 -3.070 -3.005 1.00 91.69 248 GLU A O 1
ATOM 2112 N N . ARG A 1 249 ? 31.313 -1.240 -4.272 1.00 91.38 249 ARG A N 1
ATOM 2113 C CA . ARG A 1 249 ? 30.331 -0.494 -3.469 1.00 91.38 249 ARG A CA 1
ATOM 2114 C C . ARG A 1 249 ? 28.935 -1.106 -3.548 1.00 91.38 249 ARG A C 1
ATOM 2116 O O . ARG A 1 249 ? 28.246 -1.158 -2.530 1.00 91.38 249 ARG A O 1
ATOM 2123 N N . LEU A 1 250 ? 28.520 -1.569 -4.726 1.00 87.69 250 LEU A N 1
ATOM 2124 C CA . LEU A 1 250 ? 27.238 -2.247 -4.910 1.00 87.69 250 LEU A CA 1
ATOM 2125 C C . LEU A 1 250 ? 27.194 -3.557 -4.124 1.00 87.69 250 LEU A C 1
ATOM 2127 O O . LEU A 1 250 ? 26.247 -3.768 -3.367 1.00 87.69 250 LEU A O 1
ATOM 2131 N N . THR A 1 251 ? 28.212 -4.412 -4.242 1.00 88.62 251 THR A N 1
ATOM 2132 C CA . THR A 1 251 ? 28.263 -5.681 -3.498 1.00 88.62 251 THR A CA 1
ATOM 2133 C C . THR A 1 251 ? 28.284 -5.444 -1.992 1.00 88.62 251 THR A C 1
ATOM 2135 O O . THR A 1 251 ? 27.530 -6.096 -1.269 1.00 88.62 251 THR A O 1
ATOM 2138 N N . LYS A 1 252 ? 29.045 -4.453 -1.512 1.00 92.88 252 LYS A N 1
ATOM 2139 C CA . LYS A 1 252 ? 29.044 -4.056 -0.097 1.00 92.88 252 LYS A CA 1
ATOM 2140 C C . LYS A 1 252 ? 27.652 -3.636 0.378 1.00 92.88 252 LYS A C 1
ATOM 2142 O O . LYS A 1 252 ? 27.197 -4.130 1.407 1.00 92.88 252 LYS A O 1
ATOM 2147 N N . HIS A 1 253 ? 26.951 -2.804 -0.394 1.00 90.25 253 HIS A N 1
ATOM 2148 C CA . HIS A 1 253 ? 25.589 -2.377 -0.073 1.00 90.25 253 HIS A CA 1
ATOM 2149 C C . HIS A 1 253 ? 24.596 -3.552 -0.063 1.00 90.25 253 HIS A C 1
ATOM 2151 O O . HIS A 1 253 ? 23.730 -3.624 0.806 1.00 90.25 253 HIS A O 1
ATOM 2157 N N . TYR A 1 254 ? 24.720 -4.506 -0.992 1.00 89.69 254 TYR A N 1
ATOM 2158 C CA . TYR A 1 254 ? 23.893 -5.719 -0.995 1.00 89.69 254 TYR A CA 1
ATOM 2159 C C . TYR A 1 254 ? 24.135 -6.597 0.238 1.00 89.69 254 TYR A C 1
ATOM 2161 O O . TYR A 1 254 ? 23.178 -7.054 0.863 1.00 89.69 254 TYR A O 1
ATOM 2169 N N . ILE A 1 255 ? 25.398 -6.802 0.620 1.00 90.31 255 ILE A N 1
ATOM 2170 C CA . ILE A 1 255 ? 25.763 -7.573 1.816 1.00 90.31 255 ILE A CA 1
ATOM 2171 C C . ILE A 1 255 ? 25.231 -6.888 3.077 1.00 90.31 255 ILE A C 1
ATOM 2173 O O . ILE A 1 255 ? 24.668 -7.540 3.953 1.00 90.31 255 ILE A O 1
ATOM 2177 N N . GLU A 1 256 ? 25.396 -5.573 3.178 1.00 91.25 256 GLU A N 1
ATOM 2178 C CA . GLU A 1 256 ? 24.935 -4.780 4.314 1.00 91.25 256 GLU A CA 1
ATOM 2179 C C . GLU A 1 256 ? 23.404 -4.787 4.432 1.00 91.25 256 GLU A C 1
ATOM 2181 O O . GLU A 1 256 ? 22.870 -5.083 5.501 1.00 91.25 256 GLU A O 1
ATOM 2186 N N . LYS A 1 257 ? 22.689 -4.608 3.315 1.00 91.19 257 LYS A N 1
ATOM 2187 C CA . LYS A 1 257 ? 21.231 -4.767 3.260 1.00 91.19 257 LYS A CA 1
ATOM 2188 C C . LYS A 1 257 ? 20.793 -6.157 3.731 1.00 91.19 257 LYS A C 1
ATOM 2190 O O . LYS A 1 257 ? 19.903 -6.258 4.570 1.00 91.19 257 LYS A O 1
ATOM 2195 N N . SER A 1 258 ? 21.451 -7.217 3.260 1.00 89.44 258 SER A N 1
ATOM 2196 C CA . SER A 1 258 ? 21.152 -8.591 3.682 1.00 89.44 258 SER A CA 1
ATOM 2197 C C . SER A 1 258 ? 21.385 -8.809 5.185 1.00 89.44 258 SER A C 1
ATOM 2199 O O . SER A 1 258 ? 20.588 -9.476 5.846 1.00 89.44 258 SER A O 1
ATOM 2201 N N . LYS A 1 259 ? 22.433 -8.203 5.765 1.00 91.69 259 LYS A N 1
ATOM 2202 C CA . LYS A 1 259 ? 22.676 -8.241 7.218 1.00 91.69 259 LYS A CA 1
ATOM 2203 C C . LYS A 1 259 ? 21.544 -7.575 7.999 1.00 91.69 259 LYS A C 1
ATOM 2205 O O . LYS A 1 259 ? 21.091 -8.145 8.990 1.00 91.69 259 LYS A O 1
ATOM 2210 N N . TYR A 1 260 ? 21.070 -6.412 7.554 1.00 92.31 260 TYR A N 1
ATOM 2211 C CA . TYR A 1 260 ? 19.954 -5.720 8.202 1.00 92.31 260 TYR A CA 1
ATOM 2212 C C . TYR A 1 260 ? 18.632 -6.474 8.060 1.00 92.31 260 TYR A C 1
ATOM 2214 O O . TYR A 1 260 ? 17.876 -6.554 9.025 1.00 92.31 260 TYR A O 1
ATOM 2222 N N . GLU A 1 261 ? 18.370 -7.088 6.905 1.00 90.75 261 GLU A N 1
ATOM 2223 C CA . GLU A 1 261 ? 17.210 -7.967 6.717 1.00 90.75 261 GLU A CA 1
ATOM 2224 C C . GLU A 1 261 ? 17.268 -9.166 7.669 1.00 90.75 261 GLU A C 1
ATOM 2226 O O . GLU A 1 261 ? 16.279 -9.479 8.330 1.00 90.75 261 GLU A O 1
ATOM 2231 N N . LYS A 1 262 ? 18.438 -9.798 7.815 1.00 93.12 262 LYS A N 1
ATOM 2232 C CA . LYS A 1 262 ? 18.625 -10.900 8.764 1.00 93.12 262 LYS A CA 1
ATOM 2233 C C . LYS A 1 262 ? 18.387 -10.452 10.209 1.00 93.12 262 LYS A C 1
ATOM 2235 O O . LYS A 1 262 ? 17.633 -11.111 10.921 1.00 93.12 262 LYS A O 1
ATOM 2240 N N . LEU A 1 263 ? 18.954 -9.313 10.613 1.00 92.81 263 LEU A N 1
ATOM 2241 C CA . LEU A 1 263 ? 18.734 -8.731 11.940 1.00 92.81 263 LEU A CA 1
ATOM 2242 C C . LEU A 1 263 ? 17.248 -8.444 12.186 1.00 92.81 263 LEU A C 1
ATOM 2244 O O . LEU A 1 263 ? 16.721 -8.780 13.240 1.00 92.81 263 LEU A O 1
ATOM 2248 N N . PHE A 1 264 ? 16.552 -7.880 11.198 1.00 94.25 264 PHE A N 1
ATOM 2249 C CA . PHE A 1 264 ? 15.120 -7.615 11.285 1.00 94.25 264 PHE A CA 1
ATOM 2250 C C . PHE A 1 264 ? 14.307 -8.900 11.488 1.00 94.25 264 PHE A C 1
ATOM 2252 O O . PHE A 1 264 ? 13.417 -8.944 12.339 1.00 94.25 264 PHE A O 1
ATOM 2259 N N . ILE A 1 265 ? 14.626 -9.962 10.744 1.00 92.56 265 ILE A N 1
ATOM 2260 C CA . ILE A 1 265 ? 13.980 -11.269 10.908 1.00 92.56 265 ILE A CA 1
ATOM 2261 C C . ILE A 1 265 ? 14.239 -11.840 12.305 1.00 92.56 265 ILE A C 1
ATOM 2263 O O . ILE A 1 265 ? 13.316 -12.377 12.920 1.00 92.56 265 ILE A O 1
ATOM 2267 N N . ASP A 1 266 ? 15.454 -11.705 12.828 1.00 91.94 266 ASP A N 1
ATOM 2268 C CA . ASP A 1 266 ? 15.795 -12.186 14.167 1.00 91.94 266 ASP A CA 1
ATOM 2269 C C . ASP A 1 266 ? 15.069 -11.384 15.259 1.00 91.94 266 ASP A C 1
ATOM 2271 O O . ASP A 1 266 ? 14.468 -11.984 16.154 1.00 91.94 266 ASP A O 1
ATOM 2275 N N . CYS A 1 267 ? 14.988 -10.054 15.138 1.00 93.12 267 CYS A N 1
ATOM 2276 C CA . CYS A 1 267 ? 14.173 -9.216 16.023 1.00 93.12 267 CYS A CA 1
ATOM 2277 C C . CYS A 1 267 ? 12.686 -9.593 15.954 1.00 93.12 267 CYS A C 1
ATOM 2279 O O . CYS A 1 267 ? 12.035 -9.735 16.987 1.00 93.12 267 CYS A O 1
ATOM 2281 N N . SER A 1 268 ? 12.141 -9.813 14.755 1.00 90.75 268 SER A N 1
ATOM 2282 C CA . SER A 1 268 ? 10.743 -10.221 14.572 1.00 90.75 268 SER A CA 1
ATOM 2283 C C . SER A 1 268 ? 10.452 -11.576 15.225 1.00 90.75 268 SER A C 1
ATOM 2285 O O . SER A 1 268 ? 9.446 -11.738 15.921 1.00 90.75 268 SER A O 1
ATOM 2287 N N . LYS A 1 269 ? 11.359 -12.548 15.067 1.00 91.19 269 LYS A N 1
ATOM 2288 C CA . LYS A 1 269 ? 11.266 -13.852 15.738 1.00 91.19 269 LYS A CA 1
ATOM 2289 C C . LYS A 1 269 ? 11.336 -13.714 17.255 1.00 91.19 269 LYS A C 1
ATOM 2291 O O . LYS A 1 269 ? 10.591 -14.408 17.944 1.00 91.19 269 LYS A O 1
ATOM 2296 N N . GLN A 1 270 ? 12.200 -12.841 17.770 1.00 91.38 270 GLN A N 1
ATOM 2297 C CA . GLN A 1 270 ? 12.317 -12.605 19.205 1.00 91.38 270 GLN A CA 1
ATOM 2298 C C . GLN A 1 270 ? 11.034 -11.989 19.773 1.00 91.38 270 GLN A C 1
ATOM 2300 O O . GLN A 1 270 ? 10.470 -12.541 20.711 1.00 91.38 270 GLN A O 1
ATOM 2305 N N . ILE A 1 271 ? 10.484 -10.960 19.120 1.00 89.06 271 ILE A N 1
ATOM 2306 C CA . ILE A 1 271 ? 9.190 -10.366 19.491 1.00 89.06 271 ILE A CA 1
ATOM 2307 C C . ILE A 1 271 ? 8.081 -11.424 19.479 1.00 89.06 271 ILE A C 1
ATOM 2309 O O . ILE A 1 271 ? 7.261 -11.477 20.393 1.00 89.06 271 ILE A O 1
ATOM 2313 N N . LYS A 1 272 ? 8.056 -12.308 18.473 1.00 90.25 272 LYS A N 1
ATOM 2314 C CA . LYS A 1 272 ? 7.076 -13.400 18.413 1.00 90.25 272 LYS A CA 1
ATOM 2315 C C . LYS A 1 272 ? 7.204 -14.353 19.608 1.00 90.25 272 LYS A C 1
ATOM 2317 O O . LYS A 1 272 ? 6.183 -14.699 20.198 1.00 90.25 272 LYS A O 1
ATOM 2322 N N . LYS A 1 273 ? 8.430 -14.740 19.980 1.00 91.38 273 LYS A N 1
ATOM 2323 C CA . LYS A 1 273 ? 8.691 -15.562 21.176 1.00 91.38 273 LYS A CA 1
ATOM 2324 C C . LYS A 1 273 ? 8.260 -14.851 22.456 1.00 91.38 273 LYS A C 1
ATOM 2326 O O . LYS A 1 273 ? 7.697 -15.491 23.337 1.00 91.38 273 LYS A O 1
ATOM 2331 N N . ASP A 1 274 ? 8.498 -13.550 22.560 1.00 84.38 274 ASP A N 1
ATOM 2332 C CA . ASP A 1 274 ? 8.149 -12.781 23.754 1.00 84.38 274 ASP A CA 1
ATOM 2333 C C . ASP A 1 274 ? 6.627 -12.615 23.888 1.00 84.38 274 ASP A C 1
ATOM 2335 O O . ASP A 1 274 ? 6.088 -12.803 24.975 1.00 84.38 274 ASP A O 1
ATOM 2339 N N . ILE A 1 275 ? 5.902 -12.411 22.781 1.00 82.31 275 ILE A N 1
ATOM 2340 C CA . ILE A 1 275 ? 4.428 -12.436 22.760 1.00 82.31 275 ILE A CA 1
ATOM 2341 C C . ILE A 1 275 ? 3.890 -13.808 23.189 1.00 82.31 275 ILE A C 1
ATOM 2343 O O . ILE A 1 275 ? 2.903 -13.891 23.917 1.00 82.31 275 ILE A O 1
ATOM 2347 N N . GLU A 1 276 ? 4.511 -14.894 22.731 1.00 82.88 276 GLU A N 1
ATOM 2348 C CA . GLU A 1 276 ? 4.113 -16.256 23.097 1.00 82.88 276 GLU A CA 1
ATOM 2349 C C . GLU A 1 276 ? 4.353 -16.538 24.587 1.00 82.88 276 GLU A C 1
ATOM 2351 O O . GLU A 1 276 ? 3.463 -17.054 25.265 1.00 82.88 276 GLU A O 1
ATOM 2356 N N . LYS A 1 277 ? 5.492 -16.097 25.137 1.00 82.69 277 LYS A N 1
ATOM 2357 C CA . LYS A 1 277 ? 5.756 -16.132 26.584 1.00 82.69 277 LYS A CA 1
ATOM 2358 C C . LYS A 1 277 ? 4.744 -15.299 27.373 1.00 82.69 277 LYS A C 1
ATOM 2360 O O . LYS A 1 277 ? 4.231 -15.784 28.375 1.00 82.69 277 LYS A O 1
ATOM 2365 N N . GLN A 1 278 ? 4.414 -14.091 26.911 1.00 79.56 278 GLN A N 1
ATOM 2366 C CA . GLN A 1 278 ? 3.420 -13.224 27.554 1.00 79.56 278 GLN A CA 1
ATOM 2367 C C . GLN A 1 278 ? 2.036 -13.889 27.593 1.00 79.56 278 GLN A C 1
ATOM 2369 O O . GLN A 1 278 ? 1.353 -13.827 28.610 1.00 79.56 278 GLN A O 1
ATOM 2374 N N . LYS A 1 279 ? 1.628 -14.563 26.508 1.00 80.00 279 LYS A N 1
ATOM 2375 C CA . LYS A 1 279 ? 0.374 -15.333 26.474 1.00 80.00 279 LYS A CA 1
ATOM 2376 C C . LYS A 1 279 ? 0.378 -16.465 27.496 1.00 80.00 279 LYS A C 1
ATOM 2378 O O . LYS A 1 279 ? -0.573 -16.578 28.257 1.00 80.00 279 LYS A O 1
ATOM 2383 N N . MET A 1 280 ? 1.462 -17.238 27.563 1.00 76.44 280 MET A N 1
ATOM 2384 C CA . MET A 1 280 ? 1.603 -18.314 28.549 1.00 76.44 280 MET A CA 1
ATOM 2385 C C . MET A 1 280 ? 1.565 -17.793 29.994 1.00 76.44 280 MET A C 1
ATOM 2387 O O . MET A 1 280 ? 0.987 -18.443 30.861 1.00 76.44 280 MET A O 1
ATOM 2391 N N . ILE A 1 281 ? 2.156 -16.624 30.267 1.00 78.38 281 ILE A N 1
ATOM 2392 C CA . ILE A 1 281 ? 2.086 -15.973 31.586 1.00 78.38 281 ILE A CA 1
ATOM 2393 C C . ILE A 1 281 ? 0.649 -15.529 31.890 1.00 78.38 281 ILE A C 1
ATOM 2395 O O . ILE A 1 281 ? 0.135 -15.873 32.949 1.00 78.38 281 ILE A O 1
ATOM 2399 N N . ASN A 1 282 ? -0.037 -14.878 30.946 1.00 80.62 282 ASN A N 1
ATOM 2400 C CA . ASN A 1 282 ? -1.442 -14.483 31.105 1.00 80.62 282 ASN A CA 1
ATOM 2401 C C . ASN A 1 282 ? -2.376 -15.684 31.328 1.00 80.62 282 ASN A C 1
ATOM 2403 O O . ASN A 1 282 ? -3.336 -15.595 32.092 1.00 80.62 282 ASN A O 1
ATOM 2407 N N . ASP A 1 283 ? -2.129 -16.808 30.655 1.00 78.88 283 ASP A N 1
ATOM 2408 C CA . ASP A 1 283 ? -2.924 -18.024 30.835 1.00 78.88 283 ASP A CA 1
ATOM 2409 C C . ASP A 1 283 ? -2.680 -18.644 32.221 1.00 78.88 283 ASP A C 1
ATOM 2411 O O . ASP A 1 283 ? -3.635 -19.063 32.881 1.00 78.88 283 ASP A O 1
ATOM 2415 N N . LYS A 1 284 ? -1.431 -18.620 32.715 1.00 79.31 284 LYS A N 1
ATOM 2416 C CA . LYS A 1 284 ? -1.091 -18.998 34.100 1.00 79.31 284 LYS A CA 1
ATOM 2417 C C . LYS A 1 284 ? -1.740 -18.065 35.129 1.00 79.31 284 LYS A C 1
ATOM 2419 O O . LYS A 1 284 ? -2.290 -18.548 36.116 1.00 79.31 284 LYS A O 1
ATOM 2424 N N . GLU A 1 285 ? -1.733 -16.755 34.887 1.00 77.94 285 GLU A N 1
ATOM 2425 C CA . GLU A 1 285 ? -2.410 -15.754 35.725 1.00 77.94 285 GLU A CA 1
ATOM 2426 C C . GLU A 1 285 ? -3.916 -16.013 35.792 1.00 77.94 285 GLU A C 1
ATOM 2428 O O . GLU A 1 285 ? -4.479 -16.089 36.883 1.00 77.94 285 GLU A O 1
ATOM 2433 N N . ARG A 1 286 ? -4.563 -16.248 34.643 1.00 79.00 286 ARG A N 1
ATOM 2434 C CA . ARG A 1 286 ? -5.992 -16.592 34.576 1.00 79.00 286 ARG A CA 1
ATOM 2435 C C . ARG A 1 286 ? -6.318 -17.900 35.284 1.00 79.00 286 ARG A C 1
ATOM 2437 O O . ARG A 1 286 ? -7.386 -18.009 35.884 1.00 79.00 286 ARG A O 1
ATOM 2444 N N . TYR A 1 287 ? -5.444 -18.901 35.195 1.00 77.00 287 TYR A N 1
ATOM 2445 C CA . TYR A 1 287 ? -5.621 -20.164 35.906 1.00 77.00 287 TYR A CA 1
ATOM 2446 C C . TYR A 1 287 ? -5.553 -19.959 37.423 1.00 77.00 287 TYR A C 1
ATOM 2448 O O . TYR A 1 287 ? -6.399 -20.480 38.151 1.00 77.00 287 TYR A O 1
ATOM 2456 N N . ILE A 1 288 ? -4.590 -19.165 37.899 1.00 76.88 288 ILE A N 1
ATOM 2457 C CA . ILE A 1 288 ? -4.433 -18.888 39.329 1.00 76.88 288 ILE A CA 1
ATOM 2458 C C . ILE A 1 288 ? -5.590 -18.048 39.857 1.00 76.88 288 ILE A C 1
ATOM 2460 O O . ILE A 1 288 ? -6.155 -18.359 40.900 1.00 76.88 288 ILE A O 1
ATOM 2464 N N . GLU A 1 289 ? -6.008 -17.037 39.106 1.00 76.69 289 GLU A N 1
ATOM 2465 C CA . GLU A 1 289 ? -7.113 -16.171 39.494 1.00 76.69 289 GLU A CA 1
ATOM 2466 C C . GLU A 1 289 ? -8.453 -16.909 39.561 1.00 76.69 289 GLU A C 1
ATOM 2468 O O . GLU A 1 289 ? -9.289 -16.532 40.374 1.00 76.69 289 GLU A O 1
ATOM 2473 N N . LYS A 1 290 ? -8.654 -17.976 38.774 1.00 79.50 290 LYS A N 1
ATOM 2474 C CA . LYS A 1 290 ? -9.864 -18.817 38.826 1.00 79.50 290 LYS A CA 1
ATOM 2475 C C . LYS A 1 290 ? -9.843 -19.880 39.925 1.00 79.50 290 LYS A C 1
ATOM 2477 O O . LYS A 1 290 ? -10.884 -20.143 40.510 1.00 79.50 290 LYS A O 1
ATOM 2482 N N . ASN A 1 291 ? -8.698 -20.516 40.171 1.00 77.56 291 ASN A N 1
ATOM 2483 C CA . ASN A 1 291 ? -8.614 -21.651 41.101 1.00 77.56 291 ASN A CA 1
ATOM 2484 C C . ASN A 1 291 ? -8.209 -21.242 42.525 1.00 77.56 291 ASN A C 1
ATOM 2486 O O . ASN A 1 291 ? -8.547 -21.936 43.476 1.00 77.56 291 ASN A O 1
ATOM 2490 N N . PHE A 1 292 ? -7.514 -20.113 42.683 1.00 74.69 292 PHE A N 1
ATOM 2491 C CA . PHE A 1 292 ? -6.988 -19.636 43.967 1.00 74.69 292 PHE A CA 1
ATOM 2492 C C . PHE A 1 292 ? -7.558 -18.266 44.360 1.00 74.69 292 PHE A C 1
ATOM 2494 O O . PHE A 1 292 ? -6.952 -17.542 45.148 1.00 74.69 292 PHE A O 1
ATOM 2501 N N . SER A 1 293 ? -8.735 -17.889 43.845 1.00 72.44 293 SER A N 1
ATOM 2502 C CA . SER A 1 293 ? -9.394 -16.616 44.185 1.00 72.44 293 SER A CA 1
ATOM 2503 C C . SER A 1 293 ? -9.655 -16.482 45.688 1.00 72.44 293 SER A C 1
ATOM 2505 O O . SER A 1 293 ? -9.565 -15.384 46.232 1.00 72.44 293 SER A O 1
ATOM 2507 N N . LEU A 1 294 ? -9.952 -17.601 46.355 1.00 71.56 294 LEU A N 1
ATOM 2508 C CA . LEU A 1 294 ? -10.155 -17.669 47.804 1.00 71.56 294 LEU A CA 1
ATOM 2509 C C . LEU A 1 294 ? -8.848 -17.377 48.561 1.00 71.56 294 LEU A C 1
ATOM 2511 O O . LEU A 1 294 ? -8.830 -16.491 49.409 1.00 71.56 294 LEU A O 1
ATOM 2515 N N . LEU A 1 295 ? -7.742 -18.009 48.153 1.00 66.12 295 LEU A N 1
ATOM 2516 C CA . LEU A 1 295 ? -6.403 -17.816 48.730 1.00 66.12 295 LEU A CA 1
ATOM 2517 C C . LEU A 1 295 ? -5.863 -16.386 48.512 1.00 66.12 295 LEU A C 1
ATOM 2519 O O . LEU A 1 295 ? -5.157 -15.816 49.339 1.00 66.12 295 LEU A O 1
ATOM 2523 N N . LEU A 1 296 ? -6.206 -15.761 47.380 1.00 64.31 296 LEU A N 1
ATOM 2524 C CA . LEU A 1 296 ? -5.815 -14.378 47.077 1.00 64.31 296 LEU A CA 1
ATOM 2525 C C . LEU A 1 296 ? -6.527 -13.352 47.976 1.00 64.31 296 LEU A C 1
ATOM 2527 O O . LEU A 1 296 ? -5.973 -12.276 48.237 1.00 64.31 296 LEU A O 1
ATOM 2531 N N . ASN A 1 297 ? -7.733 -13.683 48.448 1.00 68.56 297 ASN A N 1
ATOM 2532 C CA . ASN A 1 297 ? -8.571 -12.831 49.291 1.00 68.56 297 ASN A CA 1
ATOM 2533 C C . ASN A 1 297 ? -8.417 -13.118 50.798 1.00 68.56 297 ASN A C 1
ATOM 2535 O O . ASN A 1 297 ? -9.017 -12.403 51.599 1.00 68.56 297 ASN A O 1
ATOM 2539 N N . GLU A 1 298 ? -7.605 -14.104 51.189 1.00 69.56 298 GLU A N 1
ATOM 2540 C CA . GLU A 1 298 ? -7.302 -14.395 52.594 1.00 69.56 298 GLU A CA 1
ATOM 2541 C C . GLU A 1 298 ? -6.523 -13.255 53.270 1.00 69.56 298 GLU A C 1
ATOM 2543 O O . GLU A 1 298 ? -5.576 -12.673 52.714 1.00 69.56 298 GLU A O 1
ATOM 2548 N N . SER A 1 299 ? -6.948 -12.944 54.497 1.00 61.06 299 SER A N 1
ATOM 2549 C CA . SER A 1 299 ? -6.450 -11.854 55.342 1.00 61.06 299 SER A CA 1
ATOM 2550 C C . SER A 1 299 ? -5.049 -12.110 55.907 1.00 61.06 299 SER A C 1
ATOM 2552 O O . SER A 1 299 ? -4.328 -11.147 56.178 1.00 61.06 299 SER A O 1
ATOM 2554 N N . GLU A 1 300 ? -4.623 -13.375 56.004 1.00 64.00 300 GLU A N 1
ATOM 2555 C CA . GLU A 1 300 ? -3.309 -13.783 56.533 1.00 64.00 300 GLU A CA 1
ATOM 2556 C C . GLU A 1 300 ? -2.123 -13.243 55.711 1.00 64.00 300 GLU A C 1
ATOM 2558 O O . GLU A 1 300 ? -1.032 -13.044 56.236 1.00 64.00 300 GLU A O 1
ATOM 2563 N N . LEU A 1 301 ? -2.342 -12.919 54.431 1.00 58.16 301 LEU A N 1
ATOM 2564 C CA . LEU A 1 301 ? -1.320 -12.399 53.511 1.00 58.16 301 LEU A CA 1
ATOM 2565 C C . LEU A 1 301 ? -1.532 -10.918 53.141 1.00 58.16 301 LEU A C 1
ATOM 2567 O O . LEU A 1 301 ? -1.070 -10.473 52.093 1.00 58.16 301 LEU A O 1
ATOM 2571 N N . SER A 1 302 ? -2.252 -10.139 53.952 1.00 63.28 302 SER A N 1
ATOM 2572 C CA . SER A 1 302 ? -2.590 -8.724 53.671 1.00 63.28 302 SER A CA 1
ATOM 2573 C C . SER A 1 302 ? -1.392 -7.794 53.397 1.00 63.28 302 SER A C 1
ATOM 2575 O O . SER A 1 302 ? -1.571 -6.755 52.766 1.00 63.28 302 SER A O 1
ATOM 2577 N N . TYR A 1 303 ? -0.176 -8.185 53.791 1.00 73.62 303 TYR A N 1
ATOM 2578 C CA . TYR A 1 303 ? 1.070 -7.464 53.501 1.00 73.62 303 TYR A CA 1
ATOM 2579 C C . TYR A 1 303 ? 1.473 -7.463 52.016 1.00 73.62 303 TYR A C 1
ATOM 2581 O O . TYR A 1 303 ? 2.254 -6.612 51.598 1.00 73.62 303 TYR A O 1
ATOM 2589 N N . PHE A 1 304 ? 0.955 -8.399 51.214 1.00 70.38 304 PHE A N 1
ATOM 2590 C CA . PHE A 1 304 ? 1.219 -8.476 49.777 1.00 70.38 304 PHE A CA 1
ATOM 2591 C C . PHE A 1 304 ? 0.035 -7.945 48.973 1.00 70.38 304 PHE A C 1
ATOM 2593 O O . PHE A 1 304 ? -1.122 -8.290 49.242 1.00 70.38 304 PHE A O 1
ATOM 2600 N N . THR A 1 305 ? 0.310 -7.162 47.924 1.00 78.00 305 THR A N 1
ATOM 2601 C CA . THR A 1 305 ? -0.747 -6.769 46.985 1.00 78.00 305 THR A CA 1
ATOM 2602 C C . THR A 1 305 ? -1.287 -8.004 46.260 1.00 78.00 305 THR A C 1
ATOM 2604 O O . THR A 1 305 ? -0.589 -9.009 46.106 1.00 78.00 305 THR A O 1
ATOM 2607 N N . LYS A 1 306 ? -2.541 -7.954 45.786 1.00 76.38 306 LYS A N 1
ATOM 2608 C CA . LYS A 1 306 ? -3.135 -9.077 45.030 1.00 76.38 306 LYS A CA 1
ATOM 2609 C C . LYS A 1 306 ? -2.265 -9.495 43.838 1.00 76.38 306 LYS A C 1
ATOM 2611 O O . LYS A 1 306 ? -2.207 -10.676 43.511 1.00 76.38 306 LYS A O 1
ATOM 2616 N N . GLU A 1 307 ? -1.564 -8.541 43.237 1.00 76.31 307 GLU A N 1
ATOM 2617 C CA . GLU A 1 307 ? -0.661 -8.770 42.114 1.00 76.31 307 GLU A CA 1
ATOM 2618 C C . GLU A 1 307 ? 0.635 -9.474 42.539 1.00 76.31 307 GLU A C 1
ATOM 2620 O O . GLU A 1 307 ? 1.102 -10.388 41.857 1.00 76.31 307 GLU A O 1
ATOM 2625 N N . ASP A 1 308 ? 1.181 -9.120 43.704 1.00 77.81 308 ASP A N 1
ATOM 2626 C CA . ASP A 1 308 ? 2.369 -9.775 44.257 1.00 77.81 308 ASP A CA 1
ATOM 2627 C C . ASP A 1 308 ? 2.067 -11.214 44.678 1.00 77.81 308 ASP A C 1
ATOM 2629 O O . ASP A 1 308 ? 2.847 -12.117 44.381 1.00 77.81 308 ASP A O 1
ATOM 2633 N N . LYS A 1 309 ? 0.892 -11.462 45.276 1.00 78.62 309 LYS A N 1
ATOM 2634 C CA . LYS A 1 309 ? 0.433 -12.822 45.606 1.00 78.62 309 LYS A CA 1
ATOM 2635 C C . LYS A 1 309 ? 0.283 -13.689 44.352 1.00 78.62 309 LYS A C 1
ATOM 2637 O O . LYS A 1 309 ? 0.707 -14.843 44.348 1.00 78.62 309 LYS A O 1
ATOM 2642 N N . LYS A 1 310 ? -0.274 -13.134 43.266 1.00 77.06 310 LYS A N 1
ATOM 2643 C CA . LYS A 1 310 ? -0.374 -13.825 41.967 1.00 77.06 310 LYS A CA 1
ATOM 2644 C C . LYS A 1 310 ? 1.005 -14.173 41.414 1.00 77.06 310 LYS A C 1
ATOM 2646 O O . LYS A 1 310 ? 1.242 -15.326 41.062 1.00 77.06 310 LYS A O 1
ATOM 2651 N N . LYS A 1 311 ? 1.931 -13.211 41.376 1.00 79.19 311 LYS A N 1
ATOM 2652 C CA . LYS A 1 311 ? 3.306 -13.434 40.898 1.00 79.19 311 LYS A CA 1
ATOM 2653 C C . LYS A 1 311 ? 4.051 -14.461 41.744 1.00 79.19 311 LYS A C 1
ATOM 2655 O O . LYS A 1 311 ? 4.751 -15.306 41.185 1.00 79.19 311 LYS A O 1
ATOM 2660 N N . LEU A 1 312 ? 3.866 -14.435 43.063 1.00 79.12 312 LEU A N 1
ATOM 2661 C CA . LEU A 1 312 ? 4.447 -15.412 43.977 1.00 79.12 312 LEU A CA 1
ATOM 2662 C C . LEU A 1 312 ? 3.916 -16.820 43.684 1.00 79.12 312 LEU A C 1
ATOM 2664 O O . LEU A 1 312 ? 4.717 -17.731 43.517 1.00 79.12 312 LEU A O 1
ATOM 2668 N N . LEU A 1 313 ? 2.599 -16.990 43.517 1.00 76.38 313 LEU A N 1
ATOM 2669 C CA . LEU A 1 313 ? 1.992 -18.279 43.159 1.00 76.38 313 LEU A CA 1
ATOM 2670 C C . LEU A 1 313 ? 2.457 -18.779 41.786 1.00 76.38 313 LEU A C 1
ATOM 2672 O O . LEU A 1 313 ? 2.787 -19.953 41.642 1.00 76.38 313 LEU A O 1
ATOM 2676 N N . ILE A 1 314 ? 2.549 -17.903 40.782 1.00 78.31 314 ILE A N 1
ATOM 2677 C CA . ILE A 1 314 ? 3.076 -18.263 39.454 1.00 78.31 314 ILE A CA 1
ATOM 2678 C C . ILE A 1 314 ? 4.515 -18.756 39.563 1.00 78.31 314 ILE A C 1
ATOM 2680 O O . ILE A 1 314 ? 4.871 -19.751 38.932 1.00 78.31 314 ILE A O 1
ATOM 2684 N N . THR A 1 315 ? 5.334 -18.068 40.358 1.00 80.31 315 THR A N 1
ATOM 2685 C CA . THR A 1 315 ? 6.743 -18.412 40.574 1.00 80.31 315 THR A CA 1
ATOM 2686 C C . THR A 1 315 ? 6.866 -19.718 41.355 1.00 80.31 315 THR A C 1
ATOM 2688 O O . THR A 1 315 ? 7.641 -20.589 40.974 1.00 80.31 315 THR A O 1
ATOM 2691 N N . PHE A 1 316 ? 6.030 -19.903 42.375 1.00 77.69 316 PHE A N 1
ATOM 2692 C CA . PHE A 1 316 ? 5.971 -21.099 43.205 1.00 77.69 316 PHE A CA 1
ATOM 2693 C C . PHE A 1 316 ? 5.568 -22.339 42.395 1.00 77.69 316 PHE A C 1
ATOM 2695 O O . PHE A 1 316 ? 6.288 -23.333 42.399 1.00 77.69 316 PHE A O 1
ATOM 2702 N N . PHE A 1 317 ? 4.498 -22.263 41.598 1.00 71.12 317 PHE A N 1
ATOM 2703 C CA . PHE A 1 317 ? 4.074 -23.363 40.719 1.00 71.12 317 PHE A CA 1
ATOM 2704 C C . PHE A 1 317 ? 4.971 -23.564 39.493 1.00 71.12 317 PHE A C 1
ATOM 2706 O O . PHE A 1 317 ? 4.913 -24.614 38.857 1.00 71.12 317 PHE A O 1
ATOM 2713 N N . SER A 1 318 ? 5.792 -22.572 39.138 1.00 74.94 318 SER A N 1
ATOM 2714 C CA . SER A 1 318 ? 6.795 -22.710 38.075 1.00 74.94 318 SER A CA 1
ATOM 2715 C C . SER A 1 318 ? 8.151 -23.196 38.598 1.00 74.94 318 SER A C 1
ATOM 2717 O O . SER A 1 318 ? 9.034 -23.458 37.782 1.00 74.94 318 SER A O 1
ATOM 2719 N N . SER A 1 319 ? 8.329 -23.323 39.918 1.00 80.19 319 SER A N 1
ATOM 2720 C CA . SER A 1 319 ? 9.553 -23.870 40.499 1.00 80.19 319 SER A CA 1
ATOM 2721 C C . SER A 1 319 ? 9.647 -25.370 40.208 1.00 80.19 319 SER A C 1
ATOM 2723 O O . SER A 1 319 ? 8.723 -26.146 40.464 1.00 80.19 319 SER A O 1
ATOM 2725 N N . THR A 1 320 ? 10.771 -25.780 39.625 1.00 72.88 320 THR A N 1
ATOM 2726 C CA . THR A 1 320 ? 11.063 -27.185 39.312 1.00 72.88 320 THR A CA 1
ATOM 2727 C C . THR A 1 320 ? 11.116 -28.041 40.570 1.00 72.88 320 THR A C 1
ATOM 2729 O O . THR A 1 320 ? 10.667 -29.183 40.549 1.00 72.88 320 THR A O 1
ATOM 2732 N N . ASP A 1 321 ? 11.561 -27.452 41.675 1.00 71.44 321 ASP A N 1
ATOM 2733 C CA . ASP A 1 321 ? 11.789 -28.127 42.949 1.00 71.44 321 ASP A CA 1
ATOM 2734 C C . ASP A 1 321 ? 10.477 -28.607 43.577 1.00 71.44 321 ASP A C 1
ATOM 2736 O O . ASP A 1 321 ? 10.413 -29.697 44.139 1.00 71.44 321 ASP A O 1
ATOM 2740 N N . LEU A 1 322 ? 9.390 -27.842 43.428 1.00 71.19 322 LEU A N 1
ATOM 2741 C CA . LEU A 1 322 ? 8.078 -28.238 43.932 1.00 71.19 322 LEU A CA 1
ATOM 2742 C C . LEU A 1 322 ? 7.431 -29.316 43.064 1.00 71.19 322 LEU A C 1
ATOM 2744 O O . LEU A 1 322 ? 6.788 -30.221 43.590 1.00 71.19 322 LEU A O 1
ATOM 2748 N N . ILE A 1 323 ? 7.622 -29.250 41.745 1.00 71.81 323 ILE A N 1
ATOM 2749 C CA . ILE A 1 323 ? 7.182 -30.308 40.828 1.00 71.81 323 ILE A CA 1
ATOM 2750 C C . ILE A 1 323 ? 7.931 -31.603 41.143 1.00 71.81 323 ILE A C 1
ATOM 2752 O O . ILE A 1 323 ? 7.318 -32.666 41.191 1.00 71.81 323 ILE A O 1
ATOM 2756 N N . GLU A 1 324 ? 9.233 -31.525 41.407 1.00 74.50 324 GLU A N 1
ATOM 2757 C CA . GLU A 1 324 ? 10.057 -32.665 41.797 1.00 74.50 324 GLU A CA 1
ATOM 2758 C C . GLU A 1 324 ? 9.677 -33.199 43.185 1.00 74.50 324 GLU A C 1
ATOM 2760 O O . GLU A 1 324 ? 9.556 -34.410 43.366 1.00 74.50 324 GLU A O 1
ATOM 2765 N N . HIS A 1 325 ? 9.370 -32.323 44.143 1.00 73.00 325 HIS A N 1
ATOM 2766 C CA . HIS A 1 325 ? 8.914 -32.716 45.474 1.00 73.00 325 HIS A CA 1
ATOM 2767 C C . HIS A 1 325 ? 7.509 -33.344 45.459 1.00 73.00 325 HIS A C 1
ATOM 2769 O O . HIS A 1 325 ? 7.292 -34.387 46.074 1.00 73.00 325 HIS A O 1
ATOM 2775 N N . MET A 1 326 ? 6.567 -32.781 44.694 1.00 71.81 326 MET A N 1
ATOM 2776 C CA . MET A 1 326 ? 5.240 -33.363 44.444 1.00 71.81 326 MET A CA 1
ATOM 2777 C C . MET A 1 326 ? 5.364 -34.699 43.712 1.00 71.81 326 MET A C 1
ATOM 2779 O O . MET A 1 326 ? 4.711 -35.667 44.092 1.00 71.81 326 MET A O 1
ATOM 2783 N N . LYS A 1 327 ? 6.248 -34.795 42.712 1.00 72.50 327 LYS A N 1
ATOM 2784 C CA . LYS A 1 327 ? 6.543 -36.051 42.016 1.00 72.50 327 LYS A CA 1
ATOM 2785 C C . LYS A 1 327 ? 7.065 -37.111 42.988 1.00 72.50 327 LYS A C 1
ATOM 2787 O O . LYS A 1 327 ? 6.576 -38.236 42.991 1.00 72.50 327 LYS A O 1
ATOM 2792 N N . ASN A 1 328 ? 7.992 -36.732 43.862 1.00 75.12 328 ASN A N 1
ATOM 2793 C CA . ASN A 1 328 ? 8.604 -37.635 44.827 1.00 75.12 328 ASN A CA 1
ATOM 2794 C C . ASN A 1 328 ? 7.685 -38.020 45.994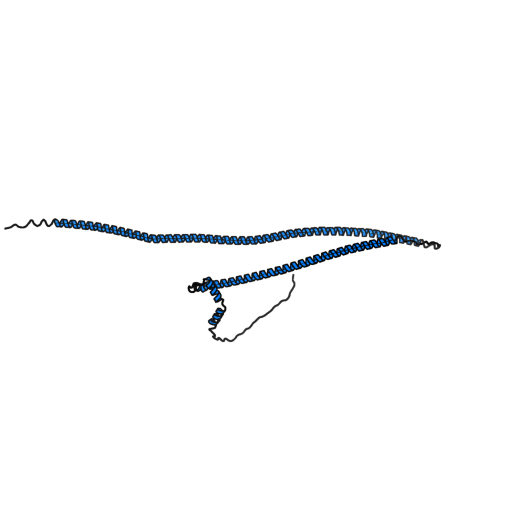 1.00 75.12 328 ASN A C 1
ATOM 2796 O O . ASN A 1 328 ? 7.889 -39.083 46.566 1.00 75.12 328 ASN A O 1
ATOM 2800 N N . ASN A 1 329 ? 6.681 -37.213 46.344 1.00 67.00 329 ASN A N 1
ATOM 2801 C CA . ASN A 1 329 ? 5.780 -37.498 47.469 1.00 67.00 329 ASN A CA 1
ATOM 2802 C C . ASN A 1 329 ? 4.426 -38.087 47.049 1.00 67.00 329 ASN A C 1
ATOM 2804 O O . ASN A 1 329 ? 3.888 -38.925 47.769 1.00 67.00 329 ASN A O 1
ATOM 2808 N N . ILE A 1 330 ? 3.879 -37.670 45.903 1.00 63.88 330 ILE A N 1
ATOM 2809 C CA . ILE A 1 330 ? 2.583 -38.145 45.391 1.00 63.88 330 ILE A CA 1
ATOM 2810 C C . ILE A 1 330 ? 2.762 -39.429 44.579 1.00 63.88 330 ILE A C 1
ATOM 2812 O O . ILE A 1 330 ? 1.940 -40.331 44.691 1.00 63.88 330 ILE A O 1
ATOM 2816 N N . PHE A 1 331 ? 3.848 -39.554 43.807 1.00 61.53 331 PHE A N 1
ATOM 2817 C CA . PHE A 1 331 ? 4.034 -40.687 42.891 1.00 61.53 331 PHE A CA 1
ATOM 2818 C C . PHE A 1 331 ? 5.026 -41.756 43.380 1.00 61.53 331 PHE A C 1
ATOM 2820 O O . PHE A 1 331 ? 5.181 -42.766 42.701 1.00 61.53 331 PHE A O 1
ATOM 2827 N N . ASN A 1 332 ? 5.663 -41.602 44.553 1.00 55.06 332 ASN A N 1
ATOM 2828 C CA . ASN A 1 332 ? 6.476 -42.681 45.153 1.00 55.06 332 ASN A CA 1
ATOM 2829 C C . ASN A 1 332 ? 5.756 -43.488 46.244 1.00 55.06 332 ASN A C 1
ATOM 2831 O O . ASN A 1 332 ? 6.330 -44.451 46.756 1.00 55.06 332 ASN A O 1
ATOM 2835 N N . LYS A 1 333 ? 4.509 -43.163 46.599 1.00 55.53 333 LYS A N 1
ATOM 2836 C CA . LYS A 1 333 ? 3.695 -44.015 47.479 1.00 55.53 333 LYS A CA 1
ATOM 2837 C C . LYS A 1 333 ? 2.811 -44.944 46.655 1.00 55.53 333 LYS A C 1
ATOM 2839 O O . LYS A 1 333 ? 1.605 -44.788 46.659 1.00 55.53 333 LYS A O 1
ATOM 2844 N N . GLU A 1 334 ? 3.452 -45.864 45.937 1.00 46.50 334 GLU A N 1
ATOM 2845 C CA . GLU A 1 334 ? 2.957 -47.215 45.620 1.00 46.50 334 GLU A CA 1
ATOM 2846 C C . GLU A 1 334 ? 3.956 -47.904 44.678 1.00 46.50 334 GLU A C 1
ATOM 2848 O O . GLU A 1 334 ? 3.775 -48.022 43.469 1.00 46.50 334 GLU A O 1
ATOM 2853 N N . LYS A 1 335 ? 5.039 -48.433 45.259 1.00 46.31 335 LYS A N 1
ATOM 2854 C CA . LYS A 1 335 ? 5.581 -49.699 44.758 1.00 46.31 335 LYS A CA 1
ATOM 2855 C C . LYS A 1 335 ? 4.606 -50.790 45.194 1.00 46.31 335 LYS A C 1
ATOM 2857 O O . LYS A 1 335 ? 4.811 -51.422 46.224 1.00 46.31 335 LYS A O 1
ATOM 2862 N N . MET A 1 336 ? 3.549 -51.001 44.419 1.00 37.31 336 MET A N 1
ATOM 2863 C CA . MET A 1 336 ? 2.896 -52.301 44.384 1.00 37.31 336 MET A CA 1
ATOM 2864 C C . MET A 1 336 ? 3.312 -52.947 43.068 1.00 37.31 336 MET A C 1
ATOM 2866 O O . MET A 1 336 ? 2.908 -52.546 41.980 1.00 37.31 336 MET A O 1
ATOM 2870 N N . SER A 1 337 ? 4.249 -53.879 43.186 1.00 44.50 337 SER A N 1
ATOM 2871 C CA . SER A 1 337 ? 4.727 -54.732 42.110 1.00 44.50 337 SER A CA 1
ATOM 2872 C C . SER A 1 337 ? 3.552 -55.486 41.491 1.00 44.50 337 SER A C 1
ATOM 2874 O O . SER A 1 337 ? 3.063 -56.449 42.078 1.00 44.50 337 SER A O 1
ATOM 2876 N N . PHE A 1 338 ? 3.120 -55.063 40.306 1.00 32.84 338 PHE A N 1
ATOM 2877 C CA . PHE A 1 338 ? 2.394 -55.927 39.386 1.00 32.84 338 PHE A CA 1
ATOM 2878 C C . PHE A 1 338 ? 3.349 -56.345 38.274 1.00 32.84 338 PHE A C 1
ATOM 2880 O O . PHE A 1 338 ? 3.540 -55.646 37.279 1.00 32.84 338 PHE A O 1
ATOM 2887 N N . ASP A 1 339 ? 3.963 -57.506 38.488 1.00 40.00 339 ASP A N 1
ATOM 2888 C CA . ASP A 1 339 ? 4.473 -58.343 37.413 1.00 40.00 339 ASP A CA 1
ATOM 2889 C C . ASP A 1 339 ? 3.302 -58.725 36.504 1.00 40.00 339 ASP A C 1
ATOM 2891 O O . ASP A 1 339 ? 2.434 -59.509 36.885 1.00 40.00 339 ASP A O 1
ATOM 2895 N N . ILE A 1 340 ? 3.291 -58.204 35.278 1.00 36.09 340 ILE A N 1
ATOM 2896 C CA . ILE A 1 340 ? 2.609 -58.863 34.164 1.00 36.09 340 ILE A CA 1
ATOM 2897 C C . ILE A 1 340 ? 3.602 -58.952 33.012 1.00 36.09 340 ILE A C 1
ATOM 2899 O O . ILE A 1 340 ? 3.870 -58.001 32.280 1.00 36.09 340 ILE A O 1
ATOM 2903 N N . ASN A 1 341 ? 4.162 -60.151 32.896 1.00 35.47 341 ASN A N 1
ATOM 2904 C CA . ASN A 1 341 ? 4.958 -60.615 31.777 1.00 35.47 341 ASN A CA 1
ATOM 2905 C C . ASN A 1 341 ? 4.246 -60.427 30.425 1.00 35.47 341 ASN A C 1
ATOM 2907 O O . ASN A 1 341 ? 3.079 -60.770 30.268 1.00 35.47 341 ASN A O 1
ATOM 2911 N N . ASN A 1 342 ? 5.058 -60.045 29.435 1.00 34.03 342 ASN A N 1
ATOM 2912 C CA . ASN A 1 342 ? 5.007 -60.438 28.024 1.00 34.03 342 ASN A CA 1
ATOM 2913 C C . ASN A 1 342 ? 3.717 -60.206 27.216 1.00 34.03 342 ASN A C 1
ATOM 2915 O O . ASN A 1 342 ? 2.781 -61.001 27.260 1.00 34.03 342 ASN A O 1
ATOM 2919 N N . LYS A 1 343 ? 3.822 -59.299 26.232 1.00 33.22 343 LYS A N 1
ATOM 2920 C CA . LYS A 1 343 ? 3.950 -59.686 24.808 1.00 33.22 343 LYS A CA 1
ATOM 2921 C C . LYS A 1 343 ? 4.273 -58.474 23.920 1.00 33.22 343 LYS A C 1
ATOM 2923 O O . LYS A 1 343 ? 3.466 -57.574 23.756 1.00 33.22 343 LYS A O 1
ATOM 2928 N N . ASN A 1 344 ? 5.483 -58.508 23.360 1.00 33.91 344 ASN A N 1
ATOM 2929 C CA . ASN A 1 344 ? 5.856 -58.191 21.977 1.00 33.91 344 ASN A CA 1
ATOM 2930 C C . ASN A 1 344 ? 4.999 -57.174 21.199 1.00 33.91 344 ASN A C 1
ATOM 2932 O O . ASN A 1 344 ? 3.889 -57.493 20.799 1.00 33.91 344 ASN A O 1
ATOM 2936 N N . SER A 1 345 ? 5.617 -56.079 20.749 1.00 29.62 345 SER A N 1
ATOM 2937 C CA . SER A 1 345 ? 6.223 -56.052 19.405 1.00 29.62 345 SER A CA 1
ATOM 2938 C C . SER A 1 345 ? 6.843 -54.685 19.108 1.00 29.62 345 SER A C 1
ATOM 2940 O O . SER A 1 345 ? 6.167 -53.659 19.090 1.00 29.62 345 SER A O 1
ATOM 2942 N N . TYR A 1 346 ? 8.146 -54.699 18.845 1.00 33.38 346 TYR A N 1
ATOM 2943 C CA . TYR A 1 346 ? 8.888 -53.608 18.232 1.00 33.38 346 TYR A CA 1
ATOM 2944 C C . TYR A 1 346 ? 8.410 -53.364 16.799 1.00 33.38 346 TYR A C 1
ATOM 2946 O O . TYR A 1 346 ? 8.384 -54.308 16.021 1.00 33.38 346 TYR A O 1
ATOM 2954 N N . THR A 1 347 ? 8.241 -52.099 16.412 1.00 33.16 347 THR A N 1
ATOM 2955 C CA . THR A 1 347 ? 8.680 -51.624 15.087 1.00 33.16 347 THR A CA 1
ATOM 2956 C C . THR A 1 347 ? 9.057 -50.147 15.154 1.00 33.16 347 THR A C 1
ATOM 2958 O O . THR A 1 347 ? 8.213 -49.257 15.092 1.00 33.16 347 THR A O 1
ATOM 2961 N N . ARG A 1 348 ? 10.369 -49.898 15.247 1.00 35.97 348 ARG A N 1
ATOM 2962 C CA . ARG A 1 348 ? 11.011 -48.710 14.673 1.00 35.97 348 ARG A CA 1
ATOM 2963 C C . ARG A 1 348 ? 10.873 -48.807 13.156 1.00 35.97 348 ARG A C 1
ATOM 2965 O O . ARG A 1 348 ? 11.289 -49.816 12.594 1.00 35.97 348 ARG A O 1
ATOM 2972 N N . ILE A 1 349 ? 10.404 -47.755 12.495 1.00 33.56 349 ILE A N 1
ATOM 2973 C CA . ILE A 1 349 ? 10.663 -47.563 11.065 1.00 33.56 349 ILE A CA 1
ATOM 2974 C C . ILE A 1 349 ? 11.398 -46.240 10.911 1.00 33.56 349 ILE A C 1
ATOM 2976 O O . ILE A 1 349 ? 10.904 -45.173 11.260 1.00 33.56 349 ILE A O 1
ATOM 2980 N N . ASN A 1 350 ? 12.627 -46.373 10.432 1.00 32.84 350 ASN A N 1
ATOM 2981 C CA . ASN A 1 350 ? 13.582 -45.324 10.151 1.00 32.84 350 ASN A CA 1
ATOM 2982 C C . ASN A 1 350 ? 13.823 -45.338 8.631 1.00 32.84 350 ASN A C 1
ATOM 2984 O O . ASN A 1 350 ? 14.009 -46.410 8.064 1.00 32.84 350 ASN A O 1
ATOM 2988 N N . TYR A 1 351 ? 13.890 -44.142 8.039 1.00 35.75 351 TYR A N 1
ATOM 2989 C CA . TYR A 1 351 ? 14.391 -43.789 6.699 1.00 35.75 351 TYR A CA 1
ATOM 2990 C C . TYR A 1 351 ? 13.659 -44.312 5.452 1.00 35.75 351 TYR A C 1
ATOM 2992 O O . TYR A 1 351 ? 13.632 -45.504 5.181 1.00 35.75 351 TYR A O 1
ATOM 3000 N N . GLN A 1 352 ? 13.311 -43.377 4.559 1.00 37.22 352 GLN A N 1
ATOM 3001 C CA . GLN A 1 352 ? 13.923 -43.361 3.224 1.00 37.22 352 GLN A CA 1
ATOM 3002 C C . GLN A 1 352 ? 13.798 -41.988 2.546 1.00 37.22 352 GLN A C 1
ATOM 3004 O O . GLN A 1 352 ? 12.714 -41.509 2.227 1.00 37.22 352 GLN A O 1
ATOM 3009 N N . ARG A 1 353 ? 14.964 -41.374 2.307 1.00 43.34 353 ARG 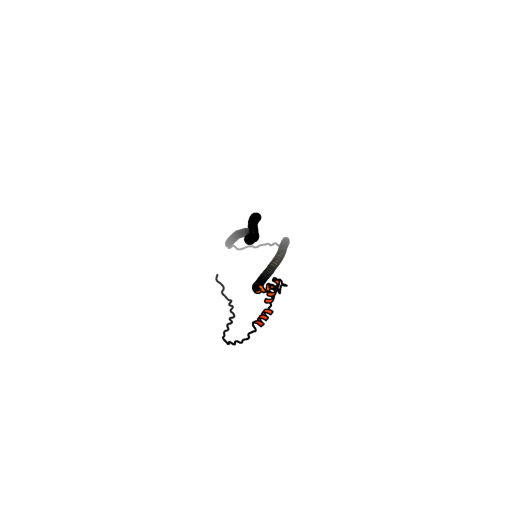A N 1
ATOM 3010 C CA . ARG A 1 353 ? 15.180 -40.406 1.229 1.00 43.34 353 ARG A CA 1
ATOM 3011 C C . ARG A 1 353 ? 15.004 -41.138 -0.103 1.00 43.34 353 ARG A C 1
ATOM 3013 O O . ARG A 1 353 ? 15.606 -42.194 -0.279 1.00 43.34 353 ARG A O 1
ATOM 3020 N N . LYS A 1 354 ? 14.289 -40.530 -1.046 1.00 41.59 354 LYS A N 1
ATOM 3021 C CA . LYS A 1 354 ? 14.515 -40.713 -2.484 1.00 41.59 354 LYS A CA 1
ATOM 3022 C C . LYS A 1 354 ? 14.428 -39.349 -3.157 1.00 41.59 354 LYS A C 1
ATOM 3024 O O . LYS A 1 354 ? 13.356 -38.861 -3.489 1.00 41.59 354 LYS A O 1
ATOM 3029 N N . SER A 1 355 ? 15.585 -38.717 -3.274 1.00 42.69 355 SER A N 1
ATOM 3030 C CA . SER A 1 355 ? 15.925 -37.931 -4.449 1.00 42.69 355 SER A CA 1
ATOM 3031 C C . SER A 1 355 ? 16.145 -38.922 -5.596 1.00 42.69 355 SER A C 1
ATOM 3033 O O . SER A 1 355 ? 16.840 -39.915 -5.389 1.00 42.69 355 SER A O 1
ATOM 3035 N N . ASP A 1 356 ? 15.465 -38.722 -6.727 1.00 39.41 356 ASP A N 1
ATOM 3036 C CA . ASP A 1 356 ? 16.099 -38.546 -8.043 1.00 39.41 356 ASP A CA 1
ATOM 3037 C C . ASP A 1 356 ? 15.136 -38.813 -9.219 1.00 39.41 356 ASP A C 1
ATOM 3039 O O . ASP A 1 356 ? 14.564 -39.890 -9.352 1.00 39.41 356 ASP A O 1
ATOM 3043 N N . ILE A 1 357 ? 15.067 -37.795 -10.093 1.00 39.47 357 ILE A N 1
ATOM 3044 C CA . ILE A 1 357 ? 14.897 -37.850 -11.559 1.00 39.47 357 ILE A CA 1
ATOM 3045 C C . ILE A 1 357 ? 13.476 -38.111 -12.113 1.00 39.47 357 ILE A C 1
ATOM 3047 O O . ILE A 1 357 ? 12.993 -39.234 -12.163 1.00 39.47 357 ILE A O 1
ATOM 3051 N N . SER A 1 358 ? 12.877 -37.074 -12.717 1.00 40.44 358 SER A N 1
ATOM 3052 C CA . SER A 1 358 ? 12.956 -36.929 -14.184 1.00 40.44 358 SER A CA 1
ATOM 3053 C C . SER A 1 358 ? 12.771 -35.472 -14.644 1.00 40.44 358 SER A C 1
ATOM 3055 O O . SER A 1 358 ? 11.862 -34.794 -14.163 1.00 40.44 358 SER A O 1
ATOM 3057 N N . PRO A 1 359 ? 13.623 -34.988 -15.568 1.00 61.88 359 PRO A N 1
ATOM 3058 C CA . PRO A 1 359 ? 13.513 -33.697 -16.235 1.00 61.88 359 PRO A CA 1
ATOM 3059 C C . PRO A 1 359 ? 12.628 -33.790 -17.492 1.00 61.88 359 PRO A C 1
ATOM 3061 O O . PRO A 1 359 ? 12.440 -34.873 -18.037 1.00 61.88 359 PRO A O 1
ATOM 3064 N N . PHE A 1 360 ? 12.179 -32.625 -17.972 1.00 44.66 360 PHE A N 1
ATOM 3065 C CA . PHE A 1 360 ? 11.410 -32.388 -19.204 1.00 44.66 360 PHE A CA 1
ATOM 3066 C C . PHE A 1 360 ? 9.974 -32.931 -19.230 1.00 44.66 360 PHE A C 1
ATOM 3068 O O . PHE A 1 360 ? 9.751 -34.134 -19.232 1.00 44.66 360 PHE A O 1
ATOM 3075 N N . ILE A 1 361 ? 9.008 -32.013 -19.340 1.00 49.44 361 ILE A N 1
ATOM 3076 C CA . ILE A 1 361 ? 8.083 -31.886 -20.481 1.00 49.44 361 ILE A CA 1
ATOM 3077 C C . ILE A 1 361 ? 7.418 -30.495 -20.382 1.00 49.44 361 ILE A C 1
ATOM 3079 O O . ILE A 1 361 ? 6.712 -30.221 -19.416 1.00 49.44 361 ILE A O 1
ATOM 3083 N N . LEU A 1 362 ? 7.720 -29.679 -21.406 1.00 40.56 362 LEU A N 1
ATOM 3084 C CA . LEU A 1 362 ? 7.094 -28.440 -21.914 1.00 40.56 362 LEU A CA 1
ATOM 3085 C C . LEU A 1 362 ? 6.893 -27.237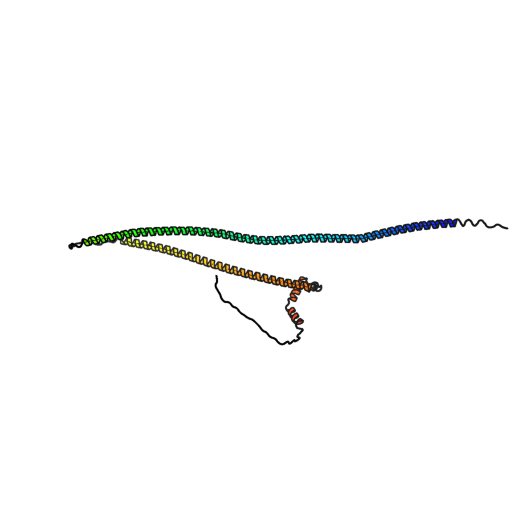 -20.979 1.00 40.56 362 LEU A C 1
ATOM 3087 O O . LEU A 1 362 ? 5.896 -27.194 -20.228 1.00 40.56 362 LEU A O 1
#

Solvent-accessible surface area (backbone atoms only — not comparable to full-atom values): 21142 Å² total; per-residue (Å²): 135,88,86,86,92,81,85,87,74,77,75,77,65,65,65,58,57,61,54,53,57,54,52,53,54,52,51,53,55,49,47,58,50,50,51,52,49,47,54,50,48,51,50,49,50,50,52,49,51,50,48,48,52,50,56,58,49,48,56,54,50,51,53,49,52,51,50,56,49,51,53,51,51,52,50,52,50,52,52,50,51,50,50,53,55,50,50,53,53,50,52,53,49,52,54,52,52,50,54,53,48,53,55,50,51,52,50,48,54,50,52,51,52,50,51,52,48,50,53,53,48,51,54,52,50,48,56,51,51,55,50,50,50,55,50,53,51,52,52,49,53,52,50,51,52,52,51,51,52,49,52,51,50,50,55,52,48,51,55,52,50,52,53,51,50,52,52,50,52,52,50,52,52,52,50,50,52,52,52,68,64,60,78,64,88,86,88,86,83,90,82,88,82,90,80,81,93,81,79,94,76,76,60,62,64,59,54,51,54,51,54,49,55,54,46,53,52,49,52,54,50,50,51,55,48,51,53,50,49,53,52,48,51,53,52,50,53,52,51,52,50,51,51,51,53,49,52,52,52,48,52,51,50,51,54,51,52,51,52,53,53,52,50,50,52,52,50,51,52,48,52,52,51,50,53,52,51,50,50,55,49,52,51,50,50,52,51,45,57,71,77,37,47,68,70,65,68,42,72,94,54,67,92,47,56,67,66,55,51,49,53,49,50,54,50,54,76,64,34,65,66,53,55,50,49,48,48,59,61,68,69,58,77,68,89,69,87,75,89,75,82,86,80,87,81,90,77,89,86,78,89,82,89,78,87,81,88,85,82,88,85,136